Protein AF-A0A4S4N2R3-F1 (afdb_monomer)

Nearest PDB structures (foldseek):
  5cwd-assembly1_A  TM=2.965E-01  e=1.501E+00  synthetic construct
  8fvj-assembly1_7  TM=2.207E-01  e=9.410E+00  Homo sapiens

InterPro domains:
  IPR019312 CCR4-NOT transcription complex subunit 11, C-terminal domain [PF10155] (189-344)

Mean predicted aligned error: 17.88 Å

Structure (mmCIF, N/CA/C/O backbone):
data_AF-A0A4S4N2R3-F1
#
_entry.id   AF-A0A4S4N2R3-F1
#
loop_
_atom_site.group_PDB
_atom_site.id
_atom_site.type_symbol
_atom_site.label_atom_id
_atom_site.label_alt_id
_atom_site.label_comp_id
_atom_site.label_asym_id
_atom_site.label_entity_id
_atom_site.label_seq_id
_atom_site.pdbx_PDB_ins_code
_atom_site.Cartn_x
_atom_site.Cartn_y
_atom_site.Cartn_z
_atom_site.occupancy
_atom_site.B_iso_or_equiv
_atom_site.auth_seq_id
_atom_site.auth_comp_id
_atom_site.auth_asym_id
_atom_site.auth_atom_id
_atom_site.pdbx_PDB_model_num
ATOM 1 N N . MET A 1 1 ? 7.615 -8.647 -34.516 1.00 44.62 1 MET A N 1
ATOM 2 C CA . MET A 1 1 ? 7.657 -7.486 -35.437 1.00 44.62 1 MET A CA 1
ATOM 3 C C . MET A 1 1 ? 6.305 -6.798 -35.623 1.00 44.62 1 MET A C 1
ATOM 5 O O . MET A 1 1 ? 6.266 -5.584 -35.508 1.00 44.62 1 MET A O 1
ATOM 9 N N . LEU A 1 2 ? 5.196 -7.511 -35.866 1.00 41.06 2 LEU A N 1
ATOM 10 C CA . LEU A 1 2 ? 3.873 -6.860 -35.957 1.00 41.06 2 LEU A CA 1
ATOM 11 C C . LEU A 1 2 ? 3.424 -6.223 -34.633 1.00 41.06 2 LEU A C 1
ATOM 13 O O . LEU A 1 2 ? 2.951 -5.100 -34.633 1.00 41.06 2 LEU A O 1
ATOM 17 N N . TYR A 1 3 ? 3.682 -6.865 -33.493 1.00 41.25 3 TYR A N 1
ATOM 18 C CA . TYR A 1 3 ? 3.356 -6.294 -32.178 1.00 41.25 3 TYR A CA 1
ATOM 19 C C . TYR A 1 3 ? 4.147 -5.007 -31.856 1.00 41.25 3 TYR A C 1
ATOM 21 O O . TYR A 1 3 ? 3.626 -4.083 -31.246 1.00 41.25 3 TYR A O 1
ATOM 29 N N . SER A 1 4 ? 5.390 -4.899 -32.341 1.00 46.38 4 SER A N 1
ATOM 30 C CA . SER A 1 4 ? 6.243 -3.711 -32.174 1.00 46.38 4 SER A CA 1
ATOM 31 C C . SER A 1 4 ? 5.852 -2.522 -33.063 1.00 46.38 4 SER A C 1
ATOM 33 O O . SER A 1 4 ? 6.364 -1.433 -32.844 1.00 46.38 4 SER A O 1
ATOM 35 N N . LEU A 1 5 ? 4.975 -2.724 -34.055 1.00 50.03 5 LEU A N 1
ATOM 36 C CA . LEU A 1 5 ? 4.449 -1.668 -34.934 1.00 50.03 5 LEU A CA 1
ATOM 37 C C . LEU A 1 5 ? 3.267 -0.907 -34.314 1.00 50.03 5 LEU A C 1
ATOM 39 O O . LEU A 1 5 ? 2.991 0.212 -34.728 1.00 50.03 5 LEU A O 1
ATOM 43 N N . TYR A 1 6 ? 2.584 -1.508 -33.335 1.00 46.81 6 TYR A N 1
ATOM 44 C CA . TYR A 1 6 ? 1.352 -0.977 -32.738 1.00 46.81 6 TYR A CA 1
ATOM 45 C C . TYR A 1 6 ? 1.494 -0.625 -31.250 1.00 46.81 6 TYR A C 1
ATOM 47 O O . TYR A 1 6 ? 0.507 -0.276 -30.607 1.00 46.81 6 TYR A O 1
ATOM 55 N N . ALA A 1 7 ? 2.698 -0.729 -30.680 1.00 47.41 7 ALA A N 1
ATOM 56 C CA . ALA A 1 7 ? 2.919 -0.407 -29.277 1.00 47.41 7 ALA A CA 1
ATOM 57 C C . ALA A 1 7 ? 2.911 1.125 -29.073 1.00 47.41 7 ALA A C 1
ATOM 59 O O . ALA A 1 7 ? 3.691 1.815 -29.729 1.00 47.41 7 ALA A O 1
ATOM 60 N N . PRO A 1 8 ? 2.097 1.672 -28.151 1.00 46.34 8 PRO A N 1
ATOM 61 C CA . PRO A 1 8 ? 1.978 3.114 -27.901 1.00 46.34 8 PRO A CA 1
ATOM 62 C C . PRO A 1 8 ? 3.155 3.698 -27.091 1.00 46.34 8 PRO A C 1
ATOM 64 O O . PRO A 1 8 ? 3.024 4.748 -26.468 1.00 46.34 8 PRO A O 1
ATOM 67 N N . HIS A 1 9 ? 4.302 3.015 -27.056 1.00 52.44 9 HIS A N 1
ATOM 68 C CA . HIS A 1 9 ? 5.443 3.372 -26.212 1.00 52.44 9 HIS A CA 1
ATOM 69 C C . HIS A 1 9 ? 6.619 3.911 -27.045 1.00 52.44 9 HIS A C 1
ATOM 71 O O . HIS A 1 9 ? 6.806 3.476 -28.185 1.00 52.44 9 HIS A O 1
ATOM 77 N N . PRO A 1 10 ? 7.451 4.820 -26.492 1.00 54.44 10 PRO A N 1
ATOM 78 C CA . PRO A 1 10 ? 8.610 5.365 -27.193 1.00 54.44 10 PRO A CA 1
ATOM 79 C C . PRO A 1 10 ? 9.552 4.251 -27.653 1.00 54.44 10 PRO A C 1
ATOM 81 O O . PRO A 1 10 ? 9.923 3.374 -26.871 1.00 54.44 10 PRO A O 1
ATOM 84 N N . ILE A 1 11 ? 10.006 4.298 -28.909 1.00 54.00 11 ILE A N 1
ATOM 85 C CA . ILE A 1 11 ? 10.800 3.201 -29.481 1.00 54.00 11 ILE A CA 1
ATOM 86 C C . ILE A 1 11 ? 12.188 3.023 -28.849 1.00 54.00 11 ILE A C 1
ATOM 88 O O . ILE A 1 11 ? 12.857 2.014 -29.078 1.00 54.00 11 ILE A O 1
ATOM 92 N N . ALA A 1 12 ? 12.597 3.971 -28.002 1.00 52.34 12 ALA A N 1
ATOM 93 C CA . ALA A 1 12 ? 13.744 3.841 -27.115 1.00 52.34 12 ALA A CA 1
ATOM 94 C C . ALA A 1 12 ? 13.659 2.607 -26.194 1.00 52.34 12 ALA A C 1
ATOM 96 O O . ALA A 1 12 ? 14.701 2.087 -25.814 1.00 52.34 12 ALA A O 1
ATOM 97 N N . ILE A 1 13 ? 12.448 2.114 -25.899 1.00 54.84 13 ILE A N 1
ATOM 98 C CA . ILE A 1 13 ? 12.170 1.013 -24.955 1.00 54.84 13 ILE A CA 1
ATOM 99 C C . ILE A 1 13 ? 11.825 -0.297 -25.706 1.00 54.84 13 ILE A C 1
ATOM 101 O O . ILE A 1 13 ? 11.452 -1.305 -25.115 1.00 54.84 13 ILE A O 1
ATOM 105 N N . ASN A 1 14 ? 11.932 -0.324 -27.040 1.00 56.78 14 ASN A N 1
ATOM 106 C CA . ASN A 1 14 ? 11.559 -1.501 -27.824 1.00 56.78 14 ASN A CA 1
ATOM 107 C C . ASN A 1 14 ? 12.648 -2.597 -27.738 1.00 56.78 14 ASN A C 1
ATOM 109 O O . ASN A 1 14 ? 13.763 -2.364 -28.216 1.00 56.78 14 ASN A O 1
ATOM 113 N N . PRO A 1 15 ? 12.339 -3.816 -27.241 1.00 57.88 15 PRO A N 1
ATOM 114 C CA . PRO A 1 15 ? 13.314 -4.907 -27.122 1.00 57.88 15 PRO A CA 1
ATOM 115 C C . PRO A 1 15 ? 13.835 -5.405 -28.481 1.00 57.88 15 PRO A C 1
ATOM 117 O O . PRO A 1 15 ? 14.843 -6.099 -28.548 1.00 57.88 15 PRO A O 1
ATOM 120 N N . PHE A 1 16 ? 13.177 -5.032 -29.585 1.00 61.03 16 PHE A N 1
ATOM 121 C CA . PHE A 1 16 ? 13.599 -5.351 -30.949 1.00 61.03 16 PHE A CA 1
ATOM 122 C C . PHE A 1 16 ? 14.318 -4.193 -31.653 1.00 61.03 16 PHE A C 1
ATOM 124 O O . PHE A 1 16 ? 14.571 -4.295 -32.853 1.00 61.03 16 PHE A O 1
ATOM 131 N N . LYS A 1 17 ? 14.650 -3.094 -30.958 1.00 65.88 17 LYS A N 1
ATOM 132 C CA . LYS A 1 17 ? 15.317 -1.927 -31.563 1.00 65.88 17 LYS A CA 1
ATOM 133 C C . LYS A 1 17 ? 16.610 -2.320 -32.283 1.00 65.88 17 LYS A C 1
ATOM 135 O O . LYS A 1 17 ? 16.793 -1.911 -33.424 1.00 65.88 17 LYS A O 1
ATOM 140 N N . SER A 1 18 ? 17.463 -3.152 -31.682 1.00 64.88 18 SER A N 1
ATOM 141 C CA . SER A 1 18 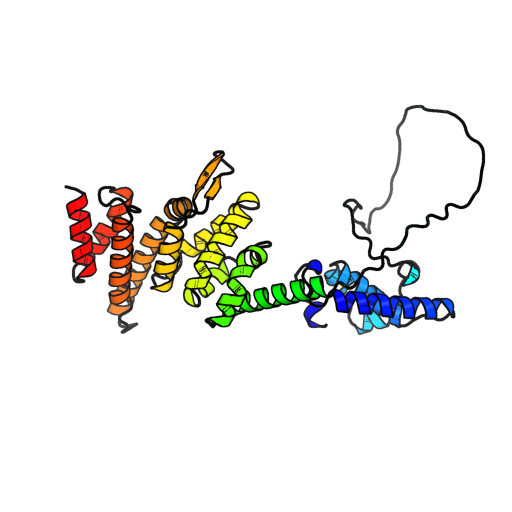? 18.723 -3.594 -32.304 1.00 64.88 18 SER A CA 1
ATOM 142 C C . SER A 1 18 ? 18.489 -4.422 -33.573 1.00 64.88 18 SER A C 1
ATOM 144 O O . SER A 1 18 ? 19.120 -4.171 -34.598 1.00 64.88 18 SER A O 1
ATOM 146 N N . VAL A 1 19 ? 17.506 -5.328 -33.561 1.00 71.44 19 VAL A N 1
ATOM 147 C CA . VAL A 1 19 ? 17.095 -6.107 -34.743 1.00 71.44 19 VAL A CA 1
ATOM 148 C C . VAL A 1 19 ? 16.510 -5.203 -35.831 1.00 71.44 19 VAL A C 1
ATOM 150 O O . VAL A 1 19 ? 16.812 -5.387 -37.008 1.00 71.44 19 VAL A O 1
ATOM 153 N N . LEU A 1 20 ? 15.700 -4.207 -35.462 1.00 69.19 20 LEU A N 1
ATOM 154 C CA . LEU A 1 20 ? 15.115 -3.243 -36.398 1.00 69.19 20 LEU A CA 1
ATOM 155 C C . LEU A 1 20 ? 16.179 -2.325 -37.014 1.00 69.19 20 LEU A C 1
ATOM 157 O O . LEU A 1 20 ? 16.119 -2.067 -38.212 1.00 69.19 20 LEU A O 1
ATOM 161 N N . VAL A 1 21 ? 17.174 -1.890 -36.236 1.00 70.44 21 VAL A N 1
ATOM 162 C CA . VAL A 1 21 ? 18.326 -1.118 -36.730 1.00 70.44 21 VAL A CA 1
ATOM 163 C C . VAL A 1 21 ? 19.204 -1.978 -37.640 1.00 70.44 21 VAL A C 1
ATOM 165 O O . VAL A 1 21 ? 19.559 -1.536 -38.728 1.00 70.44 21 VAL A O 1
ATOM 168 N N . ALA A 1 22 ? 19.506 -3.222 -37.260 1.00 72.69 22 ALA A N 1
ATOM 169 C CA . ALA A 1 22 ? 20.283 -4.141 -38.093 1.00 72.69 22 ALA A CA 1
ATOM 170 C C . ALA A 1 22 ? 19.579 -4.437 -39.428 1.00 72.69 22 ALA A C 1
ATOM 172 O O . ALA A 1 22 ? 20.209 -4.416 -40.487 1.00 72.69 22 ALA A O 1
ATOM 173 N N . MET A 1 23 ? 18.260 -4.652 -39.390 1.00 72.94 23 MET A N 1
ATOM 174 C CA . MET A 1 23 ? 17.429 -4.813 -40.585 1.00 72.94 23 MET A CA 1
ATOM 175 C C . MET A 1 23 ? 17.395 -3.531 -41.421 1.00 72.94 23 MET A C 1
ATOM 177 O O . MET A 1 23 ? 17.587 -3.608 -42.630 1.00 72.94 23 MET A O 1
ATOM 181 N N . PHE A 1 24 ? 17.228 -2.357 -40.805 1.00 74.88 24 PHE A N 1
ATOM 182 C CA . PHE A 1 24 ? 17.271 -1.071 -41.505 1.00 74.88 24 PHE A CA 1
ATOM 183 C C . PHE A 1 24 ? 18.603 -0.870 -42.234 1.00 74.88 24 PHE A C 1
ATOM 185 O O . PHE A 1 24 ? 18.601 -0.568 -43.423 1.00 74.88 24 PHE A O 1
ATOM 192 N N . THR A 1 25 ? 19.734 -1.096 -41.564 1.00 74.06 25 THR A N 1
ATOM 193 C CA . THR A 1 25 ? 21.068 -0.941 -42.159 1.00 74.06 25 THR A CA 1
ATOM 194 C C . THR A 1 25 ? 21.291 -1.929 -43.303 1.00 74.06 25 THR A C 1
ATOM 196 O O . THR A 1 25 ? 21.789 -1.544 -44.361 1.00 74.06 25 THR A O 1
ATOM 199 N N . ARG A 1 26 ? 20.873 -3.191 -43.138 1.00 77.69 26 ARG A N 1
ATOM 200 C CA . ARG A 1 26 ? 20.985 -4.214 -44.187 1.00 77.69 26 ARG A CA 1
ATOM 201 C C . ARG A 1 26 ? 20.142 -3.866 -45.414 1.00 77.69 26 ARG A C 1
ATOM 203 O O . ARG A 1 26 ? 20.656 -3.880 -46.529 1.00 77.69 26 ARG A O 1
ATOM 210 N N . GLU A 1 27 ? 18.871 -3.530 -45.212 1.00 73.12 27 GLU A N 1
ATOM 211 C CA . GLU A 1 27 ? 17.959 -3.202 -46.312 1.00 73.12 27 GLU A CA 1
ATOM 212 C C . GLU A 1 27 ? 18.318 -1.864 -46.974 1.00 73.12 27 GLU A C 1
ATOM 214 O O . GLU A 1 27 ? 18.217 -1.743 -48.194 1.00 73.12 27 GLU A O 1
ATOM 219 N N . LYS A 1 28 ? 18.832 -0.888 -46.213 1.00 71.19 28 LYS A N 1
ATOM 220 C CA . LYS A 1 28 ? 19.381 0.364 -46.751 1.00 71.19 28 LYS A CA 1
ATOM 221 C C . LYS A 1 28 ? 20.578 0.098 -47.662 1.00 71.19 28 LYS A C 1
ATOM 223 O O . LYS A 1 28 ? 20.629 0.649 -48.760 1.00 71.19 28 LYS A O 1
ATOM 228 N N . ASN A 1 29 ? 21.519 -0.749 -47.246 1.00 71.06 29 ASN A N 1
ATOM 229 C CA . ASN A 1 29 ? 22.686 -1.091 -48.062 1.00 71.06 29 ASN A CA 1
ATOM 230 C C . ASN A 1 29 ? 22.276 -1.829 -49.347 1.00 71.06 29 ASN A C 1
ATOM 232 O O . ASN A 1 29 ? 22.752 -1.480 -50.426 1.00 71.06 29 ASN A O 1
ATOM 236 N N . ASN A 1 30 ? 21.324 -2.764 -49.254 1.00 72.69 30 ASN A N 1
ATOM 237 C CA . ASN A 1 30 ? 20.765 -3.463 -50.417 1.00 72.69 30 ASN A CA 1
ATOM 238 C C . ASN A 1 30 ? 20.044 -2.507 -51.385 1.00 72.69 30 ASN A C 1
ATOM 240 O O . ASN A 1 30 ? 20.232 -2.587 -52.601 1.00 72.69 30 ASN A O 1
ATOM 244 N N . ALA A 1 31 ? 19.242 -1.575 -50.858 1.00 67.19 31 ALA A N 1
ATOM 245 C CA . ALA A 1 31 ? 18.553 -0.568 -51.662 1.00 67.19 31 ALA A CA 1
ATOM 246 C C . ALA A 1 31 ? 19.542 0.395 -52.342 1.00 67.19 31 ALA A C 1
ATOM 248 O O . ALA A 1 31 ? 19.364 0.735 -53.508 1.00 67.19 31 ALA A O 1
ATOM 249 N N . THR A 1 32 ? 20.614 0.781 -51.642 1.00 67.62 32 THR A N 1
ATOM 250 C CA . THR A 1 32 ? 21.652 1.686 -52.164 1.00 67.62 32 THR A CA 1
ATOM 251 C C . THR A 1 32 ? 22.443 1.029 -53.301 1.00 67.62 32 THR A C 1
ATOM 253 O O . THR A 1 32 ? 22.596 1.640 -54.354 1.00 67.62 32 THR A O 1
ATOM 256 N N . GLN A 1 33 ? 22.835 -0.245 -53.163 1.00 67.19 33 GLN A N 1
ATOM 257 C CA . GLN A 1 33 ? 23.503 -0.997 -54.240 1.00 67.19 33 GLN A CA 1
ATOM 258 C C . GLN A 1 33 ? 22.607 -1.188 -55.475 1.00 67.19 33 GLN A C 1
ATOM 260 O O . GLN A 1 33 ? 23.069 -1.107 -56.612 1.00 67.19 33 GLN A O 1
ATOM 265 N N . THR A 1 34 ? 21.307 -1.413 -55.269 1.00 65.94 34 THR A N 1
ATOM 266 C CA . THR A 1 34 ? 20.342 -1.586 -56.369 1.00 65.94 34 THR A CA 1
ATOM 267 C C . THR A 1 34 ? 20.084 -0.268 -57.112 1.00 65.94 34 THR A C 1
ATOM 269 O O . THR A 1 34 ? 19.938 -0.264 -58.336 1.00 65.94 34 THR A O 1
ATOM 272 N N . ALA A 1 35 ? 20.091 0.858 -56.390 1.00 63.38 35 ALA A N 1
ATOM 273 C CA . ALA A 1 35 ? 19.983 2.195 -56.968 1.00 63.38 35 ALA A CA 1
ATOM 274 C C . ALA A 1 35 ? 21.234 2.588 -57.778 1.00 63.38 35 ALA A C 1
ATOM 276 O O . ALA A 1 35 ? 21.107 3.199 -58.840 1.00 63.38 35 ALA A O 1
ATOM 277 N N . GLU A 1 36 ? 22.432 2.199 -57.327 1.00 63.47 36 GLU A N 1
ATOM 278 C CA . GLU A 1 36 ? 23.693 2.386 -58.067 1.00 63.47 36 GLU A CA 1
ATOM 279 C C . GLU A 1 36 ? 23.738 1.569 -59.369 1.00 63.47 36 GLU A C 1
ATOM 281 O O . GLU A 1 36 ? 24.305 2.017 -60.364 1.00 63.47 36 GLU A O 1
ATOM 286 N N . ALA A 1 37 ? 23.064 0.415 -59.404 1.00 64.38 37 ALA A N 1
ATOM 287 C CA . ALA A 1 37 ? 22.882 -0.400 -60.606 1.00 64.38 37 ALA A CA 1
ATOM 288 C C . ALA A 1 37 ? 21.805 0.142 -61.579 1.00 64.38 37 ALA A C 1
ATOM 290 O O . ALA A 1 37 ? 21.510 -0.497 -62.590 1.00 64.38 37 ALA A O 1
ATOM 291 N N . GLY A 1 38 ? 21.209 1.309 -61.295 1.00 55.06 38 GLY A N 1
ATOM 292 C CA . GLY A 1 38 ? 20.198 1.953 -62.142 1.00 55.06 38 GLY A CA 1
ATOM 293 C C . GLY A 1 38 ? 18.783 1.373 -62.016 1.00 55.06 38 GLY A C 1
ATOM 294 O O . GLY A 1 38 ? 17.915 1.717 -62.820 1.00 55.06 38 GLY A O 1
ATOM 295 N N . GLY A 1 39 ? 18.535 0.507 -61.026 1.00 58.44 39 GLY A N 1
ATOM 296 C CA . GLY A 1 39 ? 17.219 -0.060 -60.729 1.00 58.44 39 GLY A CA 1
ATOM 297 C C . GLY A 1 39 ? 16.435 0.750 -59.690 1.00 58.44 39 GLY A C 1
ATOM 298 O O . GLY A 1 39 ? 17.009 1.465 -58.871 1.00 58.44 39 GLY A O 1
ATOM 299 N N . VAL A 1 40 ? 15.105 0.624 -59.696 1.00 57.56 40 VAL A N 1
ATOM 300 C CA . VAL A 1 40 ? 14.243 1.092 -58.595 1.00 57.56 40 VAL A CA 1
ATOM 301 C C . VAL A 1 40 ? 14.069 -0.074 -57.630 1.00 57.56 40 VAL A C 1
ATOM 303 O O . VAL A 1 40 ? 13.525 -1.106 -58.019 1.00 57.56 40 VAL A O 1
ATOM 306 N N . SER A 1 41 ? 14.557 0.058 -56.395 1.00 59.06 41 SER A N 1
ATOM 307 C CA . SER A 1 41 ? 14.462 -1.029 -55.419 1.00 59.06 41 SER A CA 1
ATOM 308 C C . SER A 1 41 ? 13.092 -1.044 -54.741 1.00 59.06 41 SER A C 1
ATOM 310 O O . SER A 1 41 ? 12.711 -0.080 -54.078 1.00 59.06 41 SER A O 1
ATOM 312 N N . GLU A 1 42 ? 12.371 -2.165 -54.834 1.00 61.75 42 GLU A N 1
ATOM 313 C CA . GLU A 1 42 ? 11.118 -2.400 -54.093 1.00 61.75 42 GLU A CA 1
ATOM 314 C C . GLU A 1 42 ? 11.328 -2.340 -52.563 1.00 61.75 42 GLU A C 1
ATOM 316 O O . GLU A 1 42 ? 10.391 -2.101 -51.803 1.00 61.75 42 GLU A O 1
ATOM 321 N N . SER A 1 43 ? 12.577 -2.481 -52.095 1.00 62.12 43 SER A N 1
ATOM 322 C CA . SER A 1 43 ? 12.942 -2.392 -50.676 1.00 62.12 43 SER A CA 1
ATOM 323 C C . SER A 1 43 ? 13.017 -0.963 -50.119 1.00 62.12 43 SER A C 1
ATOM 325 O O . SER A 1 43 ? 13.094 -0.802 -48.901 1.00 62.12 43 SER A O 1
ATOM 327 N N . GLU A 1 44 ? 12.939 0.089 -50.947 1.00 64.62 44 GLU A N 1
ATOM 328 C CA . GLU A 1 44 ? 12.983 1.484 -50.467 1.00 64.62 44 GLU A CA 1
ATOM 329 C C . GLU A 1 44 ? 11.811 1.823 -49.534 1.00 64.62 44 GLU A C 1
ATOM 331 O O . GLU A 1 44 ? 11.975 2.544 -48.548 1.00 64.62 44 GLU A O 1
ATOM 336 N N . GLN A 1 45 ? 10.634 1.254 -49.802 1.00 65.62 45 GLN A N 1
ATOM 337 C CA . GLN A 1 45 ? 9.438 1.444 -48.978 1.00 65.62 45 GLN A CA 1
ATOM 338 C C . GLN A 1 45 ? 9.603 0.797 -47.597 1.00 65.62 45 GLN A C 1
ATOM 340 O O . GLN A 1 45 ? 9.230 1.388 -46.585 1.00 65.62 45 GLN A O 1
ATOM 345 N N . LEU A 1 46 ? 10.224 -0.388 -47.538 1.00 67.94 46 LEU A N 1
ATOM 346 C CA . LEU A 1 46 ? 10.533 -1.073 -46.282 1.00 67.94 46 LEU A CA 1
ATOM 347 C C . LEU A 1 46 ? 11.557 -0.283 -45.456 1.00 67.94 46 LEU A C 1
ATOM 349 O O . LEU A 1 46 ? 11.390 -0.139 -44.246 1.00 67.94 46 LEU A O 1
ATOM 353 N N . VAL A 1 47 ? 12.581 0.276 -46.106 1.00 68.75 47 VAL A N 1
ATOM 354 C CA . VAL A 1 47 ? 13.592 1.131 -45.461 1.00 68.75 47 VAL A CA 1
ATOM 355 C C . VAL A 1 47 ? 12.952 2.397 -44.881 1.00 68.75 47 VAL A C 1
ATOM 357 O O . VAL A 1 47 ? 13.270 2.778 -43.754 1.00 68.75 47 VAL A O 1
ATOM 360 N N . TRP A 1 48 ? 12.008 3.017 -45.596 1.00 68.94 48 TRP A N 1
ATOM 361 C CA . TRP A 1 48 ? 11.272 4.191 -45.114 1.00 68.94 48 TRP A CA 1
ATOM 362 C C . TRP A 1 48 ? 10.379 3.878 -43.906 1.00 68.94 48 TRP A C 1
ATOM 364 O O . TRP A 1 48 ? 10.404 4.608 -42.914 1.00 68.94 48 TRP A O 1
ATOM 374 N N . VAL A 1 49 ? 9.642 2.764 -43.955 1.00 68.75 49 VAL A N 1
ATOM 375 C CA . VAL A 1 49 ? 8.813 2.289 -42.837 1.00 68.75 49 VAL A CA 1
ATOM 376 C C . VAL A 1 49 ? 9.682 2.017 -41.606 1.00 68.75 49 VAL A C 1
ATOM 378 O O . VAL A 1 49 ? 9.378 2.512 -40.523 1.00 68.75 49 VAL A O 1
ATOM 381 N N . LEU A 1 50 ? 10.805 1.307 -41.766 1.00 68.88 50 LEU A N 1
ATOM 382 C CA . LEU A 1 50 ? 11.754 1.041 -40.679 1.00 68.88 50 LEU A CA 1
ATOM 383 C C . LEU A 1 50 ? 12.357 2.330 -40.104 1.00 68.88 50 LEU A C 1
ATOM 385 O O . LEU A 1 50 ? 12.468 2.450 -38.887 1.00 68.88 50 LEU A O 1
ATOM 389 N N . TRP A 1 51 ? 12.685 3.314 -40.944 1.00 69.56 51 TRP A N 1
ATOM 390 C CA . TRP A 1 51 ? 13.172 4.623 -40.498 1.00 69.56 51 TRP A CA 1
ATOM 391 C C . TRP A 1 51 ? 12.125 5.394 -39.682 1.00 69.56 51 TRP A C 1
ATOM 393 O O . TRP A 1 51 ? 12.448 5.926 -38.619 1.00 69.56 51 TRP A O 1
ATOM 403 N N . LYS A 1 52 ? 10.864 5.413 -40.136 1.00 68.38 52 LYS A N 1
ATOM 404 C CA . LYS A 1 52 ? 9.754 6.070 -39.427 1.00 68.38 52 LYS A CA 1
ATOM 405 C C . LYS A 1 52 ? 9.469 5.424 -38.074 1.00 68.38 52 LYS A C 1
ATOM 407 O O . LYS A 1 52 ? 9.325 6.126 -37.076 1.00 68.38 52 LYS A O 1
ATOM 412 N N . ILE A 1 53 ? 9.478 4.093 -38.030 1.00 68.81 53 ILE A N 1
ATOM 413 C CA . ILE A 1 53 ? 9.356 3.316 -36.793 1.00 68.81 53 ILE A CA 1
ATOM 414 C C . ILE A 1 53 ? 10.495 3.682 -35.843 1.00 68.81 53 ILE A C 1
ATOM 416 O O . ILE A 1 53 ? 10.233 4.126 -34.732 1.00 68.81 53 ILE A O 1
ATOM 420 N N . LEU A 1 54 ? 11.752 3.595 -36.289 1.00 66.69 54 LEU A N 1
ATOM 421 C CA . LEU A 1 54 ? 12.936 3.886 -35.469 1.00 66.69 54 LEU A CA 1
ATOM 422 C C . LEU A 1 54 ? 13.002 5.329 -34.939 1.00 66.69 54 LEU A C 1
ATOM 424 O O . LEU A 1 54 ? 13.697 5.565 -33.952 1.00 66.69 54 LEU A O 1
ATOM 428 N N . ARG A 1 55 ? 12.263 6.273 -35.537 1.00 67.25 55 ARG A N 1
ATOM 429 C CA . ARG A 1 55 ? 12.105 7.649 -35.039 1.00 67.25 55 ARG A CA 1
ATOM 430 C C . ARG A 1 55 ? 10.940 7.861 -34.070 1.00 67.25 55 ARG A C 1
ATOM 432 O O . ARG A 1 55 ? 10.850 8.931 -33.485 1.00 67.25 55 ARG A O 1
ATOM 439 N N . GLY A 1 56 ? 10.081 6.864 -33.864 1.00 59.94 56 GLY A N 1
ATOM 440 C CA . GLY A 1 56 ? 8.891 6.989 -33.016 1.00 59.94 56 GLY A CA 1
ATOM 441 C C . GLY A 1 56 ? 7.665 7.583 -33.723 1.00 59.94 56 GLY A C 1
ATOM 442 O O . GLY A 1 56 ? 6.607 7.663 -33.109 1.00 59.94 56 GLY A O 1
ATOM 443 N N . ASP A 1 57 ? 7.759 7.895 -35.019 1.00 60.94 57 ASP A N 1
ATOM 444 C CA . ASP A 1 57 ? 6.667 8.430 -35.854 1.00 60.94 57 ASP A CA 1
ATOM 445 C C . ASP A 1 57 ? 5.802 7.303 -36.464 1.00 60.94 57 ASP A C 1
ATOM 447 O O . ASP A 1 57 ? 5.355 7.372 -37.611 1.00 60.94 57 ASP A O 1
ATOM 451 N N . GLY A 1 58 ? 5.588 6.206 -35.731 1.00 58.28 58 GLY A N 1
ATOM 452 C CA . GLY A 1 58 ? 4.821 5.052 -36.226 1.00 58.28 58 GLY A CA 1
ATOM 453 C C . GLY A 1 58 ? 3.341 5.366 -36.490 1.00 58.28 58 GLY A C 1
ATOM 454 O O . GLY A 1 58 ? 2.706 4.711 -37.317 1.00 58.28 58 GLY A O 1
ATOM 455 N N . SER A 1 59 ? 2.801 6.401 -35.841 1.00 56.22 59 SER A N 1
ATOM 456 C CA . SER A 1 59 ? 1.425 6.883 -36.016 1.00 56.22 59 SER A CA 1
ATOM 457 C C . SER A 1 59 ? 1.145 7.428 -37.421 1.00 56.22 59 SER A C 1
ATOM 459 O O . SER A 1 59 ? 0.022 7.285 -37.905 1.00 56.22 59 SER A O 1
ATOM 461 N N . ASP A 1 60 ? 2.160 7.957 -38.114 1.00 54.69 60 ASP A N 1
ATOM 462 C CA . ASP A 1 60 ? 2.051 8.447 -39.499 1.00 54.69 60 ASP A CA 1
ATOM 463 C C . ASP A 1 60 ? 1.827 7.314 -40.518 1.00 54.69 60 ASP A C 1
ATOM 465 O O . ASP A 1 60 ? 1.473 7.564 -41.670 1.00 54.69 60 ASP A O 1
ATOM 469 N N . ILE A 1 61 ? 2.037 6.059 -40.108 1.00 59.28 61 ILE A N 1
ATOM 470 C CA . ILE A 1 61 ? 1.885 4.859 -40.944 1.00 59.28 61 ILE A CA 1
ATOM 471 C C . ILE A 1 61 ? 0.453 4.303 -40.846 1.00 59.28 61 ILE A C 1
ATOM 473 O O . ILE A 1 61 ? -0.020 3.642 -41.768 1.00 59.28 61 ILE A O 1
ATOM 477 N N . GLY A 1 62 ? -0.270 4.631 -39.767 1.00 51.91 62 GLY A N 1
ATOM 478 C CA . GLY A 1 62 ? -1.638 4.182 -39.490 1.00 51.91 62 GLY A CA 1
ATOM 479 C C . GLY A 1 62 ? -2.671 4.367 -40.618 1.00 51.91 62 GLY A C 1
ATOM 480 O O . GLY A 1 62 ? -3.481 3.459 -40.808 1.00 51.91 62 GLY A O 1
ATOM 481 N N . PRO A 1 63 ? -2.673 5.471 -41.399 1.00 57.41 63 PRO A N 1
ATOM 482 C CA . PRO A 1 63 ? -3.636 5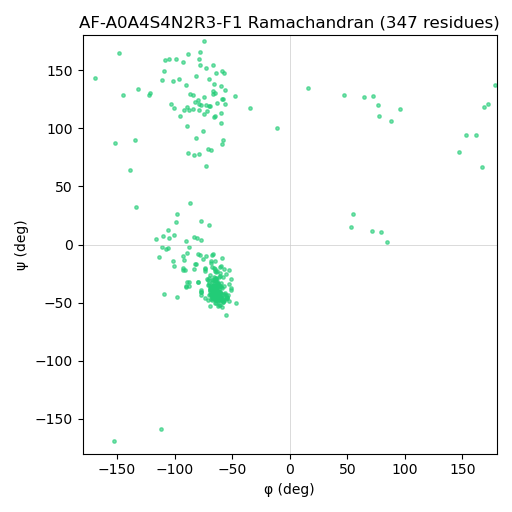.651 -42.489 1.00 57.41 63 PRO A CA 1
ATOM 483 C C . PRO A 1 63 ? -3.276 4.892 -43.780 1.00 57.41 63 PRO A C 1
ATOM 485 O O . PRO A 1 63 ? -4.094 4.841 -44.700 1.00 57.41 63 PRO A O 1
ATOM 488 N N . PHE A 1 64 ? -2.084 4.291 -43.879 1.00 54.16 64 PHE A N 1
ATOM 489 C CA . PHE A 1 64 ? -1.636 3.606 -45.090 1.00 54.16 64 PHE A CA 1
ATOM 490 C C . PHE A 1 64 ? -1.750 2.084 -44.949 1.00 54.16 64 PHE A C 1
ATOM 492 O O . PHE A 1 64 ? -1.122 1.460 -44.097 1.00 54.16 64 PHE A O 1
ATOM 499 N N . THR A 1 65 ? -2.531 1.450 -45.825 1.00 50.25 65 THR A N 1
ATOM 500 C CA . THR A 1 65 ? -2.611 -0.017 -45.872 1.00 50.25 65 THR A CA 1
ATOM 501 C C . THR A 1 65 ? -1.331 -0.617 -46.477 1.00 50.25 65 THR A C 1
ATOM 503 O O . THR A 1 65 ? -0.702 0.021 -47.328 1.00 50.25 65 THR A O 1
ATOM 506 N N . PRO A 1 66 ? -0.943 -1.859 -46.115 1.00 51.25 66 PRO A N 1
ATOM 507 C CA . PRO A 1 66 ? 0.256 -2.517 -46.656 1.00 51.25 66 PRO A CA 1
ATOM 508 C C . PRO A 1 66 ? 0.301 -2.540 -48.192 1.00 51.25 66 PRO A C 1
ATOM 510 O O . PRO A 1 66 ? 1.357 -2.395 -48.801 1.00 51.25 66 PRO A O 1
ATOM 513 N N . THR A 1 67 ? -0.867 -2.650 -48.827 1.00 48.84 67 THR A N 1
ATOM 514 C CA . THR A 1 67 ? -1.061 -2.615 -50.282 1.00 48.84 67 THR A CA 1
ATOM 515 C C . THR A 1 67 ? -0.869 -1.223 -50.894 1.00 48.84 67 THR A C 1
ATOM 517 O O . THR A 1 67 ? -0.464 -1.128 -52.052 1.00 48.84 67 THR A O 1
ATOM 520 N N . HIS A 1 68 ? -1.147 -0.152 -50.142 1.00 53.28 68 HIS A N 1
ATOM 521 C CA . HIS A 1 68 ? -0.891 1.230 -50.558 1.00 53.28 68 HIS A CA 1
ATOM 522 C C . HIS A 1 68 ? 0.591 1.595 -50.436 1.00 53.28 68 HIS A C 1
ATOM 524 O O . HIS A 1 68 ? 1.136 2.197 -51.360 1.00 53.28 68 HIS A O 1
ATOM 530 N N . LEU A 1 69 ? 1.247 1.161 -49.355 1.00 54.34 69 LEU A N 1
ATOM 531 C CA . LEU A 1 69 ? 2.687 1.338 -49.147 1.00 54.34 69 LEU A CA 1
ATOM 532 C C . LEU A 1 69 ? 3.508 0.607 -50.212 1.00 54.34 69 LEU A C 1
ATOM 534 O O . LEU A 1 69 ? 4.438 1.202 -50.736 1.00 54.34 69 LEU A O 1
ATOM 538 N N . ALA A 1 70 ? 3.103 -0.613 -50.593 1.00 52.31 70 ALA A N 1
ATOM 539 C CA . ALA A 1 70 ? 3.760 -1.425 -51.624 1.00 52.31 70 ALA A CA 1
ATOM 540 C C . ALA A 1 70 ? 3.739 -0.797 -53.037 1.00 52.31 70 ALA A C 1
ATOM 542 O O . ALA A 1 70 ? 4.542 -1.147 -53.899 1.00 52.31 70 ALA A O 1
ATOM 543 N N . ARG A 1 71 ? 2.791 0.112 -53.314 1.00 49.31 71 ARG A N 1
ATOM 544 C CA . ARG A 1 71 ? 2.529 0.642 -54.667 1.00 49.31 71 ARG A CA 1
ATOM 545 C C . ARG A 1 71 ? 2.857 2.123 -54.845 1.00 49.31 71 ARG A C 1
ATOM 547 O O . ARG A 1 71 ? 2.865 2.597 -55.979 1.00 49.31 71 ARG A O 1
ATOM 554 N N . SER A 1 72 ? 3.133 2.860 -53.771 1.00 50.00 72 SER A N 1
ATOM 555 C CA . SER A 1 72 ? 3.535 4.264 -53.864 1.00 50.00 72 SER A CA 1
ATOM 556 C C . SER A 1 72 ? 5.035 4.376 -54.135 1.00 50.00 72 SER A C 1
ATOM 558 O O . SER A 1 72 ? 5.851 3.977 -53.302 1.00 50.00 72 SER A O 1
ATOM 560 N N . SER A 1 73 ? 5.421 4.927 -55.286 1.00 48.72 73 SER A N 1
ATOM 561 C CA . SER A 1 73 ? 6.821 5.264 -55.559 1.00 48.72 73 SER A CA 1
ATOM 562 C C . SER A 1 73 ? 7.288 6.336 -54.574 1.00 48.72 73 SER A C 1
ATOM 564 O O . SER A 1 73 ? 6.695 7.417 -54.507 1.00 48.72 73 SER A O 1
ATOM 566 N N . VAL A 1 74 ? 8.337 6.039 -53.811 1.00 53.38 74 VAL A N 1
ATOM 567 C CA . VAL A 1 74 ? 8.875 6.947 -52.795 1.00 53.38 74 VAL A CA 1
ATOM 568 C C . VAL A 1 74 ? 9.481 8.187 -53.487 1.00 53.38 74 VAL A C 1
ATOM 570 O O . VAL A 1 74 ? 10.230 8.040 -54.457 1.00 53.38 74 VAL A O 1
ATOM 573 N N . PRO A 1 75 ? 9.170 9.423 -53.046 1.00 51.66 75 PRO A N 1
ATOM 574 C CA .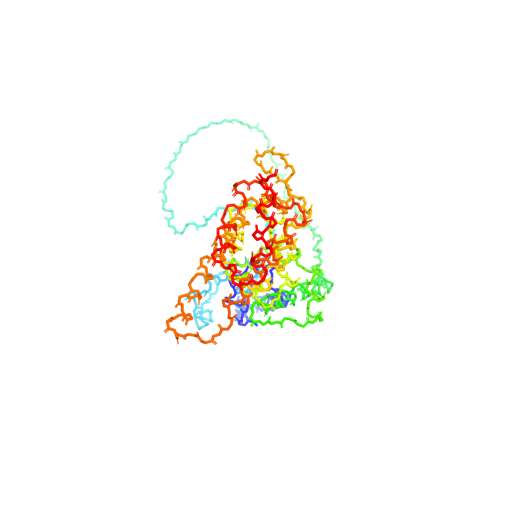 PRO A 1 75 ? 9.724 10.639 -53.639 1.00 51.66 75 PRO A CA 1
ATOM 575 C C . PRO A 1 75 ? 11.267 10.663 -53.611 1.00 51.66 75 PRO A C 1
ATOM 577 O O . PRO A 1 75 ? 11.857 10.213 -52.628 1.00 51.66 75 PRO A O 1
ATOM 580 N N . PRO A 1 76 ? 11.954 11.274 -54.602 1.00 49.62 76 PRO A N 1
ATOM 581 C CA . PRO A 1 76 ? 13.421 11.223 -54.748 1.00 49.62 76 PRO A CA 1
ATOM 582 C C . PRO A 1 76 ? 14.227 11.719 -53.536 1.00 49.62 76 PRO A C 1
ATOM 584 O O . PRO A 1 76 ? 15.399 11.384 -53.388 1.00 49.62 76 PRO A O 1
ATOM 587 N N . ARG A 1 77 ? 13.607 12.523 -52.662 1.00 46.19 77 ARG A N 1
ATOM 588 C CA . ARG A 1 77 ? 14.218 13.058 -51.436 1.00 46.19 77 ARG A CA 1
ATOM 589 C C . ARG A 1 77 ? 14.216 12.070 -50.259 1.00 46.19 77 ARG A C 1
ATOM 591 O O . ARG A 1 77 ? 14.991 12.272 -49.335 1.00 46.19 77 ARG A O 1
ATOM 598 N N . LEU A 1 78 ? 13.405 11.012 -50.319 1.00 51.09 78 LEU A N 1
ATOM 599 C CA . LEU A 1 78 ? 13.250 9.963 -49.298 1.00 51.09 78 LEU A CA 1
ATOM 600 C C . LEU A 1 78 ? 13.919 8.635 -49.702 1.00 51.09 78 LEU A C 1
ATOM 602 O O . LEU A 1 78 ? 13.683 7.607 -49.071 1.00 51.09 78 LEU A O 1
ATOM 606 N N . ARG A 1 79 ? 14.753 8.650 -50.752 1.00 54.50 79 ARG A N 1
ATOM 607 C CA . ARG A 1 79 ? 15.555 7.490 -51.155 1.00 54.50 79 ARG A CA 1
ATOM 608 C C . ARG A 1 79 ? 16.471 7.052 -50.018 1.00 54.50 79 ARG A C 1
ATOM 610 O O . ARG A 1 79 ? 16.956 7.882 -49.248 1.00 54.50 79 ARG A O 1
ATOM 617 N N . ALA A 1 80 ? 16.748 5.751 -49.962 1.00 49.03 80 ALA A N 1
ATOM 618 C CA . ALA A 1 80 ? 17.586 5.124 -48.939 1.00 49.03 80 ALA A CA 1
ATOM 619 C C . ALA A 1 80 ? 18.949 5.826 -48.753 1.00 49.03 80 ALA A C 1
ATOM 621 O O . ALA A 1 80 ? 19.460 5.888 -47.635 1.00 49.03 80 ALA A O 1
ATOM 622 N N . SER A 1 81 ? 19.483 6.437 -49.818 1.00 49.88 81 SER A N 1
ATOM 623 C CA . SER A 1 81 ? 20.715 7.236 -49.820 1.00 49.88 81 SER A CA 1
ATOM 624 C C . SER A 1 81 ? 20.680 8.466 -48.901 1.00 49.88 81 SER A C 1
ATOM 626 O O . SER A 1 81 ? 21.723 8.882 -48.410 1.00 49.88 81 SER A O 1
ATOM 628 N N . ASN A 1 82 ? 19.499 9.036 -48.637 1.00 52.16 82 ASN A N 1
ATOM 629 C CA . ASN A 1 82 ? 19.341 10.305 -47.916 1.00 52.16 82 ASN A CA 1
ATOM 630 C C . ASN A 1 82 ? 18.821 10.129 -46.479 1.00 52.16 82 ASN A C 1
ATOM 632 O O . ASN A 1 82 ? 18.673 11.108 -45.749 1.00 52.16 82 ASN A O 1
ATOM 636 N N . LEU A 1 83 ? 18.511 8.897 -46.062 1.00 54.94 83 LEU A N 1
ATOM 637 C CA . LEU A 1 83 ? 17.966 8.612 -44.735 1.00 54.94 83 LEU A CA 1
ATOM 638 C C . LEU A 1 83 ? 19.106 8.374 -43.739 1.00 54.94 83 LEU A C 1
ATOM 640 O O . LEU A 1 83 ? 19.710 7.298 -43.712 1.00 54.94 83 LEU A O 1
ATOM 644 N N . ALA A 1 84 ? 19.403 9.377 -42.914 1.00 52.44 84 ALA A N 1
ATOM 645 C CA . ALA A 1 84 ? 20.291 9.258 -41.761 1.00 52.44 84 ALA A CA 1
ATOM 646 C C . ALA A 1 84 ? 19.473 9.152 -40.462 1.00 52.44 84 ALA A C 1
ATOM 648 O O . ALA A 1 84 ? 18.440 9.808 -40.298 1.00 52.44 84 ALA A O 1
ATOM 649 N N . LEU A 1 85 ? 19.929 8.307 -39.537 1.00 50.69 85 LEU A N 1
ATOM 650 C CA . LEU A 1 85 ? 19.474 8.300 -38.147 1.00 50.69 85 LEU A CA 1
ATOM 651 C C . LEU A 1 85 ? 20.279 9.382 -37.411 1.00 50.69 85 LEU A C 1
ATOM 653 O O . LEU A 1 85 ? 21.266 9.075 -36.757 1.00 50.69 85 LEU A O 1
ATOM 657 N N . GLU A 1 86 ? 19.927 10.656 -37.602 1.00 47.88 86 GLU A N 1
ATOM 658 C CA . GLU A 1 86 ? 20.472 11.733 -36.762 1.00 47.88 86 GLU A CA 1
ATOM 659 C C . GLU A 1 86 ? 19.884 11.605 -35.352 1.00 47.88 86 GLU A C 1
ATOM 661 O O . GLU A 1 86 ? 18.662 11.680 -35.181 1.00 47.88 86 GLU A O 1
ATOM 666 N N . GLU A 1 87 ? 20.766 11.403 -34.373 1.00 40.72 87 GLU A N 1
ATOM 667 C CA . GLU A 1 87 ? 20.525 11.653 -32.954 1.00 40.72 87 GLU A CA 1
ATOM 668 C C . GLU A 1 87 ? 20.426 13.182 -32.779 1.00 40.72 87 GLU A C 1
ATOM 670 O O . GLU A 1 87 ? 21.312 13.928 -33.197 1.00 40.72 87 GLU A O 1
ATOM 675 N N . GLU A 1 88 ? 19.278 13.662 -32.303 1.00 36.28 88 GLU A N 1
ATOM 676 C CA . GLU A 1 88 ? 18.903 15.082 -32.305 1.00 36.28 88 GLU A CA 1
ATOM 677 C C . GLU A 1 88 ? 19.795 15.932 -31.376 1.00 36.28 88 GLU A C 1
ATOM 679 O O . GLU A 1 88 ? 20.242 15.458 -30.330 1.00 36.28 88 GLU A O 1
ATOM 684 N N . PRO A 1 89 ? 19.928 17.239 -31.657 1.00 33.84 89 PRO A N 1
ATOM 685 C CA . PRO A 1 89 ? 19.497 18.163 -30.613 1.00 33.84 89 PRO A CA 1
ATOM 686 C C . PRO A 1 89 ? 18.406 19.126 -31.098 1.00 33.84 89 PRO A C 1
ATOM 688 O O . PRO A 1 89 ? 18.533 19.802 -32.118 1.00 33.84 89 PRO A O 1
ATOM 691 N N . ALA A 1 90 ? 17.336 19.159 -30.302 1.00 42.88 90 ALA A N 1
ATOM 692 C CA . ALA A 1 90 ? 16.242 20.121 -30.220 1.00 42.88 90 ALA A CA 1
ATOM 693 C C . ALA A 1 90 ? 16.416 21.444 -30.998 1.00 42.88 90 ALA A C 1
ATOM 695 O O . ALA A 1 90 ? 17.045 22.380 -30.508 1.00 42.88 90 ALA A O 1
ATOM 696 N N . ASN A 1 91 ? 15.795 21.530 -32.178 1.00 39.03 91 ASN A N 1
ATOM 697 C CA . ASN A 1 91 ? 15.075 22.694 -32.731 1.00 39.03 91 ASN A CA 1
ATOM 698 C C . ASN A 1 91 ? 14.923 22.511 -34.245 1.00 39.03 91 ASN A C 1
ATOM 700 O O . ASN A 1 91 ? 15.777 22.935 -35.027 1.00 39.03 91 ASN A O 1
ATOM 704 N N . ARG A 1 92 ? 13.796 21.954 -34.694 1.00 34.75 92 ARG A N 1
ATOM 705 C CA . ARG A 1 92 ? 13.301 22.242 -36.046 1.00 34.75 92 ARG A CA 1
ATOM 706 C C . ARG A 1 92 ? 11.817 22.600 -35.988 1.00 34.75 92 ARG A C 1
ATOM 708 O O . ARG A 1 92 ? 11.058 21.924 -35.295 1.00 34.75 92 ARG A O 1
ATOM 715 N N . PRO A 1 93 ? 11.398 23.675 -36.674 1.00 36.78 93 PRO A N 1
ATOM 716 C CA . PRO A 1 93 ? 10.011 24.111 -36.666 1.00 36.78 93 PRO A CA 1
ATOM 717 C C . PRO A 1 93 ? 9.127 23.061 -37.348 1.00 36.78 93 PRO A C 1
ATOM 719 O O . PRO A 1 93 ? 9.496 22.502 -38.384 1.00 36.78 93 PRO A O 1
ATOM 722 N N . LYS A 1 94 ? 7.959 22.805 -36.744 1.00 38.22 94 LYS A N 1
ATOM 723 C CA . LYS A 1 94 ? 6.876 21.991 -37.311 1.00 38.22 94 LYS A CA 1
ATOM 724 C C . LYS A 1 94 ? 6.610 22.416 -38.757 1.00 38.22 94 LYS A C 1
ATOM 726 O O . LYS A 1 94 ? 6.397 23.592 -39.034 1.00 38.22 94 LYS A O 1
ATOM 731 N N . PHE A 1 95 ? 6.611 21.442 -39.658 1.00 41.66 95 PHE A N 1
ATOM 732 C CA . PHE A 1 95 ? 6.193 21.616 -41.042 1.00 41.66 95 PHE A CA 1
ATOM 733 C C . PHE A 1 95 ? 4.666 21.786 -41.088 1.00 41.66 95 PHE A C 1
ATOM 735 O O . PHE A 1 95 ? 3.940 20.864 -40.721 1.00 41.66 95 PHE A O 1
ATOM 742 N N . ASP A 1 96 ? 4.197 22.964 -41.504 1.00 40.97 96 ASP A N 1
ATOM 743 C CA . ASP A 1 96 ? 2.785 23.272 -41.764 1.00 40.97 96 ASP A CA 1
ATOM 744 C C . ASP A 1 96 ? 2.530 23.215 -43.285 1.00 40.97 96 ASP A C 1
ATOM 746 O O . ASP A 1 96 ? 3.154 23.977 -44.031 1.00 40.97 96 ASP A O 1
ATOM 750 N N . PRO A 1 97 ? 1.673 22.305 -43.782 1.00 41.31 97 PRO A N 1
ATOM 751 C CA . PRO A 1 97 ? 1.469 22.103 -45.212 1.00 41.31 97 PRO A CA 1
ATOM 752 C C . PRO A 1 97 ? 0.524 23.122 -45.885 1.00 41.31 97 PRO A C 1
ATOM 754 O O . PRO A 1 97 ? 0.257 22.952 -47.073 1.00 41.31 97 PRO A O 1
ATOM 757 N N . PHE A 1 98 ? 0.039 24.170 -45.194 1.00 40.28 98 PHE A N 1
ATOM 758 C CA . PHE A 1 98 ? -0.882 25.170 -45.779 1.00 40.28 98 PHE A CA 1
ATOM 759 C C . PHE A 1 98 ? -0.531 26.651 -45.504 1.00 40.28 98 PHE A C 1
ATOM 761 O O . PHE A 1 98 ? -1.417 27.500 -45.419 1.00 40.28 98 PHE A O 1
ATOM 768 N N . GLY A 1 99 ? 0.752 27.001 -45.395 1.00 32.16 99 GLY A N 1
ATOM 769 C CA . GLY A 1 99 ? 1.176 28.401 -45.258 1.00 32.16 99 GLY A CA 1
ATOM 770 C C . GLY A 1 99 ? 1.246 29.159 -46.591 1.00 32.16 99 GLY A C 1
ATOM 771 O O . GLY A 1 99 ? 2.300 29.173 -47.225 1.00 32.16 99 GLY A O 1
ATOM 772 N N . ASP A 1 100 ? 0.161 29.825 -46.994 1.00 30.55 100 ASP A N 1
ATOM 773 C CA . ASP A 1 100 ? 0.166 30.795 -48.099 1.00 30.55 100 ASP A CA 1
ATOM 774 C C . ASP A 1 100 ? 0.746 32.160 -47.656 1.00 30.55 100 ASP A C 1
ATOM 776 O O . ASP A 1 100 ? 0.250 32.808 -46.741 1.00 30.55 100 ASP A O 1
ATOM 780 N N . THR A 1 101 ? 1.822 32.560 -48.346 1.00 35.41 101 THR A N 1
ATOM 781 C CA . THR A 1 101 ? 2.343 33.909 -48.689 1.00 35.41 101 THR A CA 1
ATOM 782 C C . THR A 1 101 ? 1.847 35.177 -47.963 1.00 35.41 101 THR A C 1
ATOM 784 O O . THR A 1 101 ? 0.653 35.446 -47.936 1.00 35.41 101 THR A O 1
ATOM 787 N N . ILE A 1 102 ? 2.796 36.061 -47.579 1.00 29.81 102 ILE A N 1
ATOM 788 C CA . ILE A 1 102 ? 2.996 37.465 -48.062 1.00 29.81 102 ILE A CA 1
ATOM 789 C C . ILE A 1 102 ? 4.086 38.179 -47.197 1.00 29.81 102 ILE A C 1
ATOM 791 O O . ILE A 1 102 ? 3.951 38.297 -45.984 1.00 29.81 102 ILE A O 1
ATOM 795 N N . SER A 1 103 ? 5.182 38.651 -47.819 1.00 35.56 103 SER A N 1
ATOM 796 C CA . SER A 1 103 ? 6.169 39.645 -47.290 1.00 35.56 103 SER A CA 1
ATOM 797 C C . SER A 1 103 ? 5.571 41.083 -47.317 1.00 35.56 103 SER A C 1
ATOM 799 O O . SER A 1 103 ? 4.513 41.187 -47.933 1.00 35.56 103 SER A O 1
ATOM 801 N N . PRO A 1 104 ? 6.167 42.216 -46.828 1.00 45.91 104 PRO A N 1
ATOM 802 C CA . PRO A 1 104 ? 7.596 42.523 -46.580 1.00 45.91 104 PRO A CA 1
ATOM 803 C C . PRO A 1 104 ? 7.923 43.568 -45.452 1.00 45.91 104 PRO A C 1
ATOM 805 O O . PRO A 1 104 ? 7.056 44.011 -44.710 1.00 45.91 104 PRO A O 1
ATOM 808 N N . ASP A 1 105 ? 9.200 43.988 -45.414 1.00 27.98 105 ASP A N 1
ATOM 809 C CA . ASP A 1 105 ? 9.767 45.280 -44.951 1.00 27.98 105 ASP A CA 1
ATOM 810 C C . ASP A 1 105 ? 9.940 45.611 -43.449 1.00 27.98 105 ASP A C 1
ATOM 812 O O . ASP A 1 105 ? 9.007 46.014 -42.763 1.00 27.98 105 ASP A O 1
ATOM 816 N N . SER A 1 106 ? 11.202 45.665 -42.983 1.00 30.41 106 SER A N 1
ATOM 817 C CA . SER A 1 106 ? 11.909 46.944 -42.720 1.00 30.41 106 SER A CA 1
ATOM 818 C C . SER A 1 106 ? 13.225 46.786 -41.932 1.00 30.41 106 SER A C 1
ATOM 820 O O . SER A 1 106 ? 13.239 46.411 -40.768 1.00 30.41 106 SER A O 1
ATOM 822 N N . GLN A 1 107 ? 14.303 47.200 -42.606 1.00 31.08 107 GLN A N 1
ATOM 823 C CA . GLN A 1 107 ? 15.399 48.072 -42.154 1.00 31.08 107 GLN A CA 1
ATOM 824 C C . GLN A 1 107 ? 16.387 47.690 -41.026 1.00 31.08 107 GLN A C 1
ATOM 826 O O . GLN A 1 107 ? 16.062 47.596 -39.849 1.00 31.08 107 GLN A O 1
ATOM 831 N N . ASN A 1 108 ? 17.654 47.810 -41.456 1.00 30.14 108 ASN A N 1
ATOM 832 C CA . ASN A 1 108 ? 18.801 48.483 -40.827 1.00 30.14 108 ASN A CA 1
ATOM 833 C C . ASN A 1 108 ? 19.800 47.686 -39.976 1.00 30.14 108 ASN A C 1
ATOM 835 O O . ASN A 1 108 ? 19.531 47.318 -38.840 1.00 30.14 108 ASN A O 1
ATOM 839 N N . GLY A 1 109 ? 21.050 47.673 -40.470 1.00 27.72 109 GLY A N 1
ATOM 840 C CA . GLY A 1 109 ? 22.205 47.981 -39.621 1.00 27.72 109 GLY A CA 1
ATOM 841 C C . GLY A 1 109 ? 23.520 47.259 -39.924 1.00 27.72 109 GLY A C 1
ATOM 842 O O . GLY A 1 109 ? 23.879 46.357 -39.188 1.00 27.72 109 GLY A O 1
ATOM 843 N N . ASN A 1 110 ? 24.250 47.742 -40.938 1.00 28.44 110 ASN A N 1
ATOM 844 C CA . ASN A 1 110 ? 25.717 47.890 -41.035 1.00 28.44 110 ASN A CA 1
ATOM 845 C C . ASN A 1 110 ? 26.691 46.759 -40.638 1.00 28.44 110 ASN A C 1
ATOM 847 O O . ASN A 1 110 ? 26.795 46.367 -39.481 1.00 28.44 110 ASN A O 1
ATOM 851 N N . GLY A 1 111 ? 27.606 46.454 -41.569 1.00 28.98 111 GLY A N 1
ATOM 852 C CA . GLY A 1 111 ? 28.907 45.857 -41.249 1.00 28.98 111 GLY A CA 1
ATOM 853 C C . GLY A 1 111 ? 29.676 45.298 -42.446 1.00 28.98 111 GLY A C 1
ATOM 854 O O . GLY A 1 111 ? 29.865 44.092 -42.538 1.00 28.98 111 GLY A O 1
ATOM 855 N N . GLU A 1 112 ? 30.127 46.157 -43.363 1.00 29.98 112 GLU A N 1
ATOM 856 C CA . GLU A 1 112 ? 31.103 45.806 -44.406 1.00 29.98 112 GLU A CA 1
ATOM 857 C C . GLU A 1 112 ? 32.437 45.326 -43.798 1.00 29.98 112 GLU A C 1
ATOM 859 O O . GLU A 1 112 ? 32.985 46.002 -42.925 1.00 29.98 112 GLU A O 1
ATOM 864 N N . ARG A 1 113 ? 33.031 44.249 -44.342 1.00 32.53 113 ARG A N 1
ATOM 865 C CA . ARG A 1 113 ? 34.341 44.306 -45.032 1.00 32.53 113 ARG A CA 1
ATOM 866 C C . ARG A 1 113 ? 34.848 42.945 -45.530 1.00 32.53 113 ARG A C 1
ATOM 868 O O . ARG A 1 113 ? 34.925 41.978 -44.787 1.00 32.53 113 ARG A O 1
ATOM 875 N N . ASN A 1 114 ? 35.362 43.027 -46.758 1.00 30.00 114 ASN A N 1
ATOM 876 C CA . ASN A 1 114 ? 36.385 42.218 -47.424 1.00 30.00 114 ASN A CA 1
ATOM 877 C C . ASN A 1 114 ? 36.028 40.824 -47.944 1.00 30.00 114 ASN A C 1
ATOM 879 O O . ASN A 1 114 ? 35.683 39.906 -47.213 1.00 30.00 114 ASN A O 1
ATOM 883 N N . GLY A 1 115 ? 36.209 40.688 -49.259 1.00 30.44 115 GLY A N 1
ATOM 884 C CA . GLY A 1 115 ? 36.019 39.458 -50.001 1.00 30.44 115 GLY A CA 1
ATOM 885 C C . GLY A 1 115 ? 37.299 38.845 -50.562 1.00 30.44 115 GLY A C 1
ATOM 886 O O . GLY A 1 115 ? 38.419 39.170 -50.172 1.00 30.44 115 GLY A O 1
ATOM 887 N N . SER A 1 116 ? 37.038 38.019 -51.575 1.00 29.25 116 SER A N 1
ATOM 888 C CA . SER A 1 116 ? 37.915 37.312 -52.515 1.00 29.25 116 SER A CA 1
ATOM 889 C C . SER A 1 116 ? 38.451 35.926 -52.107 1.00 29.25 116 SER A C 1
ATOM 891 O O . SER A 1 116 ? 39.403 35.784 -51.353 1.00 29.25 116 SER A O 1
ATOM 893 N N . ASN A 1 117 ? 37.835 34.939 -52.774 1.00 28.48 117 ASN A N 1
ATOM 894 C CA . ASN A 1 117 ? 38.418 33.801 -53.496 1.00 28.48 117 ASN A CA 1
ATOM 895 C C . ASN A 1 117 ? 39.064 32.633 -52.737 1.00 28.48 117 ASN A C 1
ATOM 897 O O . ASN A 1 117 ? 40.060 32.782 -52.043 1.00 28.48 117 ASN A O 1
ATOM 901 N N . GLY A 1 118 ? 38.606 31.425 -53.085 1.00 27.53 118 GLY A N 1
ATOM 902 C CA . GLY A 1 118 ? 39.412 30.209 -52.975 1.00 27.53 118 GLY A CA 1
ATOM 903 C C . GLY A 1 118 ? 38.586 28.947 -52.789 1.00 27.53 118 GLY A C 1
ATOM 904 O O . GLY A 1 118 ? 38.247 28.591 -51.670 1.00 27.53 118 GLY A O 1
ATOM 905 N N . ALA A 1 119 ? 38.279 28.263 -53.888 1.00 31.45 119 ALA A N 1
ATOM 906 C CA . ALA A 1 119 ? 37.790 26.894 -53.871 1.00 31.45 119 ALA A CA 1
ATOM 907 C C . ALA A 1 119 ? 38.866 25.943 -53.322 1.00 31.45 119 ALA A C 1
ATOM 909 O O . ALA A 1 119 ? 39.983 25.944 -53.836 1.00 31.45 119 ALA A O 1
ATOM 910 N N . SER A 1 120 ? 38.514 25.089 -52.362 1.00 27.56 120 SER A N 1
ATOM 911 C CA . SER A 1 120 ? 39.168 23.794 -52.148 1.00 27.56 120 SER A CA 1
ATOM 912 C C . SER A 1 120 ? 38.389 22.933 -51.150 1.00 27.56 120 SER A C 1
ATOM 914 O O . SER A 1 120 ? 37.766 23.418 -50.211 1.00 27.56 120 SER A O 1
ATOM 916 N N . HIS A 1 121 ? 38.398 21.637 -51.443 1.00 32.69 121 HIS A N 1
ATOM 917 C CA . HIS A 1 121 ? 37.786 20.511 -50.751 1.00 32.69 121 HIS A CA 1
ATOM 918 C C . HIS A 1 121 ? 37.726 20.597 -49.218 1.00 32.69 121 HIS A C 1
ATOM 920 O O . HIS A 1 121 ? 38.746 20.543 -48.536 1.00 32.69 121 HIS A O 1
ATOM 926 N N . GLY A 1 122 ? 36.501 20.611 -48.687 1.00 25.81 122 GLY A N 1
ATOM 927 C CA . GLY A 1 122 ? 36.203 20.236 -47.308 1.00 25.81 122 GLY A CA 1
ATOM 928 C C . GLY A 1 122 ? 35.944 18.736 -47.227 1.00 25.81 122 GLY A C 1
ATOM 929 O O . GLY A 1 122 ? 34.798 18.297 -47.205 1.00 25.81 122 GLY A O 1
ATOM 930 N N . GLU A 1 123 ? 37.019 17.958 -47.226 1.00 30.12 123 GLU A N 1
ATOM 931 C CA . GLU A 1 123 ? 37.031 16.552 -46.837 1.00 30.12 123 GLU A CA 1
ATOM 932 C C . GLU A 1 123 ? 36.833 16.507 -45.309 1.00 30.12 123 GLU A C 1
ATOM 934 O O . GLU A 1 123 ? 37.782 16.496 -44.530 1.00 30.12 123 GLU A O 1
ATOM 939 N N . SER A 1 124 ? 35.580 16.594 -44.847 1.00 28.78 124 SER A N 1
ATOM 940 C CA . SER A 1 124 ? 35.245 16.407 -43.431 1.00 28.78 124 SER A CA 1
ATOM 941 C C . SER A 1 124 ? 35.227 14.912 -43.128 1.00 28.78 124 SER A C 1
ATOM 943 O O . SER A 1 124 ? 34.180 14.264 -43.077 1.00 28.78 124 SER A O 1
ATOM 945 N N . GLN A 1 125 ? 36.429 14.367 -42.978 1.00 29.73 125 GLN A N 1
ATOM 946 C CA . GLN A 1 125 ? 36.707 13.042 -42.457 1.00 29.73 125 GLN A CA 1
ATOM 947 C C . GLN A 1 125 ? 36.354 13.024 -40.962 1.00 29.73 125 GLN A C 1
ATOM 949 O O . GLN A 1 125 ? 37.209 13.192 -40.098 1.00 29.73 125 GLN A O 1
ATOM 954 N N . TYR A 1 126 ? 35.068 12.861 -40.651 1.00 30.19 126 TYR A N 1
ATOM 955 C CA . TYR A 1 126 ? 34.659 12.388 -39.333 1.00 30.19 126 TYR A CA 1
ATOM 956 C C . TYR A 1 126 ? 34.847 10.868 -39.319 1.00 30.19 126 TYR A C 1
ATOM 958 O O . TYR A 1 126 ? 34.308 10.190 -40.200 1.00 30.19 126 TYR A O 1
ATOM 966 N N . PRO A 1 127 ? 35.611 10.306 -38.367 1.00 36.44 127 PRO A N 1
ATOM 967 C CA . PRO A 1 127 ? 35.632 8.871 -38.176 1.00 36.44 127 PRO A CA 1
ATOM 968 C C . PRO A 1 127 ? 34.230 8.480 -37.722 1.00 36.44 127 PRO A C 1
ATOM 970 O O . PRO A 1 127 ? 33.798 8.849 -36.632 1.00 36.44 127 PRO A O 1
ATOM 973 N N . GLY A 1 128 ? 33.501 7.780 -38.589 1.00 35.47 128 GLY A N 1
ATOM 974 C CA . GLY A 1 128 ? 32.321 7.049 -38.171 1.00 35.47 128 GLY A CA 1
ATOM 975 C C . GLY A 1 128 ? 32.772 6.031 -37.138 1.00 35.47 128 GLY A C 1
ATOM 976 O O . GLY A 1 128 ? 33.396 5.033 -37.499 1.00 35.47 128 GLY A O 1
ATOM 977 N N . GLU A 1 129 ? 32.493 6.301 -35.864 1.00 33.59 129 GLU A N 1
ATOM 978 C CA . GLU A 1 129 ? 32.475 5.234 -34.880 1.00 33.59 129 GLU A CA 1
ATOM 979 C C . GLU A 1 129 ? 31.475 4.193 -35.395 1.00 33.59 129 GLU A C 1
ATOM 981 O O . GLU A 1 129 ? 30.313 4.528 -35.661 1.00 33.59 129 GLU A O 1
ATOM 986 N N . PRO A 1 130 ? 31.904 2.943 -35.627 1.00 38.44 130 PRO A N 1
ATOM 987 C CA . PRO A 1 130 ? 30.953 1.883 -35.872 1.00 38.44 130 PRO A CA 1
ATOM 988 C C . PRO A 1 130 ? 30.044 1.837 -34.647 1.00 38.44 130 PRO A C 1
ATOM 990 O O . PRO A 1 130 ? 30.528 1.737 -33.523 1.00 38.44 130 PRO A O 1
ATOM 993 N N . PHE A 1 131 ? 28.730 1.931 -34.859 1.00 45.84 131 PHE A N 1
ATOM 994 C CA . PHE A 1 131 ? 27.753 1.570 -33.841 1.00 45.84 131 PHE A CA 1
ATOM 995 C C . PHE A 1 131 ? 28.011 0.107 -33.477 1.00 45.84 131 PHE A C 1
ATOM 997 O O . PHE A 1 131 ? 27.493 -0.809 -34.120 1.00 45.84 131 PHE A O 1
ATOM 1004 N N . GLU A 1 132 ? 28.872 -0.115 -32.485 1.00 45.12 132 GLU A N 1
ATOM 1005 C CA . GLU A 1 132 ? 29.060 -1.415 -31.880 1.00 45.12 132 GLU A CA 1
ATOM 1006 C C . GLU A 1 132 ? 27.702 -1.809 -31.315 1.00 45.12 132 GLU A C 1
ATOM 1008 O O . GLU A 1 132 ? 27.159 -1.174 -30.406 1.00 45.12 132 GLU A O 1
ATOM 1013 N N . VAL A 1 133 ? 27.124 -2.850 -31.912 1.00 53.47 133 VAL A N 1
ATOM 1014 C CA . VAL A 1 133 ? 26.044 -3.632 -31.322 1.00 53.47 133 VAL A CA 1
ATOM 1015 C C . VAL A 1 133 ? 26.607 -4.180 -30.018 1.00 53.47 133 VAL A C 1
ATOM 1017 O O . VAL A 1 133 ? 27.227 -5.242 -29.980 1.00 53.47 133 VAL A O 1
ATOM 1020 N N . ASN A 1 134 ? 26.495 -3.382 -28.960 1.00 62.78 134 ASN A N 1
ATOM 1021 C CA . ASN A 1 134 ? 27.055 -3.726 -27.676 1.00 62.78 134 ASN A CA 1
ATOM 1022 C C . ASN A 1 134 ? 26.139 -4.785 -27.062 1.00 62.78 134 ASN A C 1
ATOM 1024 O O . ASN A 1 134 ? 25.089 -4.472 -26.500 1.00 62.78 134 ASN A O 1
ATOM 1028 N N . ALA A 1 135 ? 26.535 -6.050 -27.211 1.00 70.25 135 ALA A N 1
ATOM 1029 C CA . ALA A 1 135 ? 25.825 -7.206 -26.675 1.00 70.25 135 ALA A CA 1
ATOM 1030 C C . ALA A 1 135 ? 25.543 -7.081 -25.165 1.00 70.25 135 ALA A C 1
ATOM 1032 O O . ALA A 1 135 ? 24.636 -7.734 -24.655 1.00 70.25 135 ALA A O 1
ATOM 1033 N N . GLU A 1 136 ? 26.299 -6.244 -24.453 1.00 70.75 136 GLU A N 1
ATOM 1034 C CA . GLU A 1 136 ? 26.069 -5.913 -23.049 1.00 70.75 136 GLU A CA 1
ATOM 1035 C C . GLU A 1 136 ? 24.818 -5.043 -22.857 1.00 70.75 136 GLU A C 1
ATOM 1037 O O . GLU A 1 136 ? 23.934 -5.422 -22.091 1.00 70.75 136 GLU A O 1
ATOM 1042 N N . ARG A 1 137 ? 24.653 -3.972 -23.646 1.00 72.50 137 ARG A N 1
ATOM 1043 C CA . ARG A 1 137 ? 23.433 -3.141 -23.627 1.00 72.50 137 ARG A CA 1
ATOM 1044 C C . ARG A 1 137 ? 22.194 -3.924 -24.047 1.00 72.50 137 ARG A C 1
ATOM 1046 O O . ARG A 1 137 ? 21.120 -3.721 -23.492 1.00 72.50 137 ARG A O 1
ATOM 1053 N N . ASP A 1 138 ? 22.329 -4.833 -25.009 1.00 73.06 138 ASP A N 1
ATOM 1054 C CA . ASP A 1 138 ? 21.211 -5.682 -25.433 1.00 73.06 138 ASP A CA 1
ATOM 1055 C C . ASP A 1 138 ? 20.786 -6.664 -24.326 1.00 73.06 138 ASP A C 1
ATOM 1057 O O . ASP A 1 138 ? 19.593 -6.916 -24.157 1.00 73.06 138 ASP A O 1
ATOM 1061 N N . ARG A 1 139 ? 21.731 -7.172 -23.522 1.00 77.12 139 ARG A N 1
ATOM 1062 C CA . ARG A 1 139 ? 21.420 -8.001 -22.343 1.00 77.12 139 ARG A CA 1
ATOM 1063 C C . ARG A 1 139 ? 20.761 -7.196 -21.230 1.00 77.12 139 ARG A C 1
ATOM 1065 O O . ARG A 1 139 ? 19.793 -7.676 -20.650 1.00 77.12 139 ARG A O 1
ATOM 1072 N N . GLU A 1 140 ? 21.251 -5.991 -20.952 1.00 79.25 140 GLU A N 1
ATOM 1073 C CA . GLU A 1 140 ? 20.643 -5.090 -19.965 1.00 79.25 140 GLU A CA 1
ATOM 1074 C C . GLU A 1 140 ? 19.214 -4.710 -20.368 1.00 79.25 140 GLU A C 1
ATOM 1076 O O . GLU A 1 140 ? 18.290 -4.822 -19.564 1.00 79.25 140 GLU A O 1
ATOM 1081 N N . ASN A 1 141 ? 19.000 -4.359 -21.638 1.00 80.00 141 ASN A N 1
ATOM 1082 C CA . ASN A 1 141 ? 17.671 -4.053 -22.164 1.00 80.00 141 ASN A CA 1
ATOM 1083 C C . ASN A 1 141 ? 16.735 -5.266 -22.098 1.00 80.00 141 ASN A C 1
ATOM 1085 O O . ASN A 1 141 ? 15.569 -5.118 -21.728 1.00 80.00 141 ASN A O 1
ATOM 1089 N N . ALA A 1 142 ? 17.232 -6.466 -22.421 1.00 80.00 142 ALA A N 1
ATOM 1090 C CA . ALA A 1 142 ? 16.458 -7.697 -22.292 1.00 80.00 142 ALA A CA 1
ATOM 1091 C C . ALA A 1 142 ? 16.049 -7.943 -20.832 1.00 80.00 142 ALA A C 1
ATOM 1093 O O . ALA A 1 142 ? 14.874 -8.195 -20.566 1.00 80.00 142 ALA A O 1
ATOM 1094 N N . TYR A 1 143 ? 16.982 -7.778 -19.893 1.00 84.62 143 TYR A N 1
ATOM 1095 C CA . TYR A 1 143 ? 16.737 -7.958 -18.463 1.00 84.62 143 TYR A CA 1
ATOM 1096 C C . TYR A 1 143 ? 15.707 -6.955 -17.915 1.00 84.62 143 TYR A C 1
ATOM 1098 O O . TYR A 1 143 ? 14.774 -7.340 -17.210 1.00 84.62 143 TYR A O 1
ATOM 1106 N N . THR A 1 144 ? 15.794 -5.684 -18.316 1.00 84.44 144 THR A N 1
ATOM 1107 C CA . THR A 1 144 ? 14.796 -4.659 -17.967 1.00 84.44 144 THR A CA 1
ATOM 1108 C C . THR A 1 144 ? 13.430 -4.967 -18.583 1.00 84.44 144 THR A C 1
ATOM 1110 O O . THR A 1 144 ? 12.407 -4.833 -17.913 1.00 84.44 144 THR A O 1
ATOM 1113 N N . SER A 1 145 ? 13.389 -5.434 -19.837 1.00 84.88 145 SER A N 1
ATOM 1114 C CA . SER A 1 145 ? 12.133 -5.801 -20.504 1.00 84.88 145 SER A CA 1
ATOM 1115 C C . SER A 1 145 ? 11.455 -7.019 -19.865 1.00 84.88 145 SER A C 1
ATOM 1117 O O . SER A 1 145 ? 10.230 -7.055 -19.746 1.00 84.88 145 SER A O 1
ATOM 1119 N N . GLU A 1 146 ? 12.240 -7.990 -19.390 1.00 88.00 146 GLU A N 1
ATOM 1120 C CA . GLU A 1 146 ? 11.741 -9.141 -18.638 1.00 88.00 146 GLU A CA 1
ATOM 1121 C C . GLU A 1 146 ? 11.184 -8.699 -17.280 1.00 88.00 146 GLU A C 1
ATOM 1123 O O . GLU A 1 146 ? 10.058 -9.057 -16.931 1.00 88.00 146 GLU A O 1
ATOM 1128 N N . GLY A 1 147 ? 11.912 -7.840 -16.556 1.00 86.19 147 GLY A N 1
ATOM 1129 C CA . GLY A 1 147 ? 11.427 -7.228 -15.318 1.00 86.19 147 GLY A CA 1
ATOM 1130 C C . GLY A 1 147 ? 10.113 -6.466 -15.514 1.00 86.19 147 GLY A C 1
ATOM 1131 O O . GLY A 1 147 ? 9.186 -6.605 -14.718 1.00 86.19 147 GLY A O 1
ATOM 1132 N N . MET A 1 148 ? 9.984 -5.728 -16.617 1.00 85.62 148 MET A N 1
ATOM 1133 C CA . MET A 1 148 ? 8.751 -5.028 -16.973 1.00 85.62 148 MET A CA 1
ATOM 1134 C C . MET A 1 148 ? 7.586 -5.997 -17.222 1.00 85.62 148 MET A C 1
ATOM 1136 O O . MET A 1 148 ? 6.486 -5.790 -16.706 1.00 85.62 148 MET A O 1
ATOM 1140 N N . ALA A 1 149 ? 7.814 -7.074 -17.978 1.00 86.88 149 ALA A N 1
ATOM 1141 C CA . ALA A 1 149 ? 6.793 -8.089 -18.221 1.00 86.88 149 ALA A CA 1
ATOM 1142 C C . ALA A 1 149 ? 6.339 -8.760 -16.914 1.00 86.88 149 ALA A C 1
ATOM 1144 O O . ALA A 1 149 ? 5.142 -8.984 -16.712 1.00 86.88 149 ALA A O 1
ATOM 1145 N N . LEU A 1 150 ? 7.276 -9.030 -15.999 1.00 89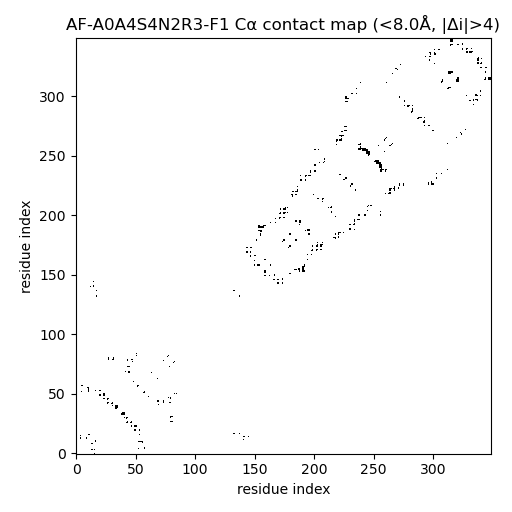.19 150 LEU A N 1
ATOM 1146 C CA . LEU A 1 150 ? 6.974 -9.566 -14.672 1.00 89.19 150 LEU A CA 1
ATOM 1147 C C . LEU A 1 150 ? 6.152 -8.589 -13.828 1.00 89.19 150 LEU A C 1
ATOM 1149 O O . LEU A 1 150 ? 5.202 -9.015 -13.174 1.00 89.19 150 LEU A O 1
ATOM 1153 N N . LEU A 1 151 ? 6.466 -7.293 -13.875 1.00 88.06 151 LEU A N 1
ATOM 1154 C CA . LEU A 1 151 ? 5.734 -6.261 -13.141 1.00 88.06 151 LEU A CA 1
ATOM 1155 C C . LEU A 1 151 ? 4.272 -6.159 -13.597 1.00 88.06 151 LEU A C 1
ATOM 1157 O O . LEU A 1 151 ? 3.371 -6.131 -12.764 1.00 88.06 151 LEU A O 1
ATOM 1161 N N . LEU A 1 152 ? 4.028 -6.186 -14.909 1.00 88.56 152 LEU A N 1
ATOM 1162 C CA . LEU A 1 152 ? 2.669 -6.208 -15.460 1.00 88.56 152 LEU A CA 1
ATOM 1163 C C . LEU A 1 152 ? 1.944 -7.516 -15.125 1.00 88.56 152 LEU A C 1
ATOM 1165 O O . LEU A 1 152 ? 0.765 -7.509 -14.788 1.00 88.56 152 LEU A O 1
ATOM 1169 N N . THR A 1 153 ? 2.661 -8.640 -15.135 1.00 88.88 153 THR A N 1
ATOM 1170 C CA . THR A 1 153 ? 2.105 -9.938 -14.729 1.00 88.88 153 THR A CA 1
ATOM 1171 C C . THR A 1 153 ? 1.719 -9.960 -13.243 1.00 88.88 153 THR A C 1
ATOM 1173 O O . THR A 1 153 ? 0.772 -10.651 -12.868 1.00 88.88 153 THR A O 1
ATOM 1176 N N . ALA A 1 154 ? 2.402 -9.179 -12.397 1.00 88.50 154 ALA A N 1
ATOM 1177 C CA . ALA A 1 154 ? 2.104 -9.048 -10.968 1.00 88.50 154 ALA A CA 1
ATOM 1178 C C . ALA A 1 154 ? 0.731 -8.418 -10.687 1.00 88.50 154 ALA A C 1
ATOM 1180 O O . ALA A 1 154 ? 0.182 -8.596 -9.597 1.00 88.50 154 ALA A O 1
ATOM 1181 N N . ARG A 1 155 ? 0.176 -7.682 -11.655 1.00 87.88 155 ARG A N 1
ATOM 1182 C CA . ARG A 1 155 ? -1.190 -7.163 -11.580 1.00 87.88 155 ARG A CA 1
ATOM 1183 C C . ARG A 1 155 ? -2.211 -8.292 -11.645 1.00 87.88 155 ARG A C 1
ATOM 1185 O O . ARG A 1 155 ? -3.153 -8.309 -10.863 1.00 87.88 155 ARG A O 1
ATOM 1192 N N . ASP A 1 156 ? -2.000 -9.242 -12.550 1.00 88.56 156 ASP A N 1
ATOM 1193 C CA . ASP A 1 156 ? -3.004 -10.250 -12.896 1.00 88.56 156 ASP A CA 1
ATOM 1194 C C . ASP A 1 156 ? -2.852 -11.542 -12.072 1.00 88.56 156 ASP A C 1
ATOM 1196 O O . ASP A 1 156 ? -3.810 -12.302 -11.928 1.00 88.56 156 ASP A O 1
ATOM 1200 N N . ARG A 1 157 ? -1.660 -11.812 -11.517 1.00 91.75 157 ARG A N 1
ATOM 1201 C CA . ARG A 1 157 ? -1.407 -12.998 -10.685 1.00 91.75 157 ARG A CA 1
ATOM 1202 C C . ARG A 1 157 ? -0.373 -12.779 -9.586 1.00 91.75 157 ARG A C 1
ATOM 1204 O O . ARG A 1 157 ? 0.452 -11.869 -9.627 1.00 91.75 157 ARG A O 1
ATOM 1211 N N . VAL A 1 158 ? -0.361 -13.707 -8.633 1.00 91.94 158 VAL A N 1
ATOM 1212 C CA . VAL A 1 158 ? 0.703 -13.820 -7.629 1.00 91.94 158 VAL A CA 1
ATOM 1213 C C . VAL A 1 158 ? 2.012 -14.236 -8.311 1.00 91.94 158 VAL A C 1
ATOM 1215 O O . VAL A 1 158 ? 2.052 -15.203 -9.084 1.00 91.94 158 VAL A O 1
ATOM 1218 N N . LEU A 1 159 ? 3.082 -13.496 -8.031 1.00 90.44 159 LEU A N 1
ATOM 1219 C CA . LEU A 1 159 ? 4.430 -13.811 -8.484 1.00 90.44 159 LEU A CA 1
ATOM 1220 C C . LEU A 1 159 ? 5.066 -14.866 -7.579 1.00 90.44 159 LEU A C 1
ATOM 1222 O O . LEU A 1 159 ? 4.867 -14.892 -6.364 1.00 90.44 159 LEU A O 1
ATOM 1226 N N . ASN A 1 160 ? 5.874 -15.738 -8.172 1.00 92.00 160 ASN A N 1
ATOM 1227 C CA . ASN A 1 160 ? 6.660 -16.696 -7.407 1.00 92.00 160 ASN A CA 1
ATOM 1228 C C . ASN A 1 160 ? 7.907 -16.028 -6.790 1.00 92.00 160 ASN A C 1
ATOM 1230 O O . ASN A 1 160 ? 8.321 -14.929 -7.163 1.00 92.00 160 ASN A O 1
ATOM 1234 N N . LEU A 1 161 ? 8.549 -16.712 -5.840 1.00 88.25 161 LEU A N 1
ATOM 1235 C CA . LEU A 1 161 ? 9.689 -16.150 -5.109 1.00 88.25 161 LEU A CA 1
ATOM 1236 C C . LEU A 1 161 ? 10.892 -15.830 -6.017 1.00 88.25 161 LEU A C 1
ATOM 1238 O O . LEU A 1 161 ? 11.627 -14.883 -5.745 1.00 88.25 161 LEU A O 1
ATOM 1242 N N . SER A 1 162 ? 11.112 -16.608 -7.080 1.00 88.38 162 SER A N 1
ATOM 1243 C CA . SER A 1 162 ? 12.168 -16.341 -8.067 1.00 88.38 162 SER A CA 1
ATOM 1244 C C . SER A 1 162 ? 11.884 -15.088 -8.896 1.00 88.38 162 SER A C 1
ATOM 1246 O O . SER A 1 162 ? 12.779 -14.263 -9.050 1.00 88.38 162 SER A O 1
ATOM 1248 N N . GLU A 1 163 ? 10.642 -14.906 -9.351 1.00 90.31 163 GLU A N 1
ATOM 1249 C CA . GLU A 1 163 ? 10.169 -13.729 -10.087 1.00 90.31 163 GLU A CA 1
ATOM 1250 C C . GLU A 1 163 ? 10.295 -12.478 -9.212 1.00 90.31 163 GLU A C 1
ATOM 1252 O O . GLU A 1 163 ? 10.858 -11.474 -9.638 1.00 90.31 163 GLU A O 1
ATOM 1257 N N . MET A 1 164 ? 9.878 -12.560 -7.945 1.00 88.44 164 MET A N 1
ATOM 1258 C CA . MET A 1 164 ? 10.032 -11.457 -6.994 1.00 88.44 164 MET A CA 1
ATOM 1259 C C . MET A 1 164 ? 11.500 -11.083 -6.745 1.00 88.44 164 MET A C 1
ATOM 1261 O O . MET A 1 164 ? 11.834 -9.902 -6.646 1.00 88.44 164 MET A O 1
ATOM 1265 N N . ARG A 1 165 ? 12.392 -12.076 -6.630 1.00 88.50 165 ARG A N 1
ATOM 1266 C CA . ARG A 1 165 ? 13.832 -11.834 -6.437 1.00 88.50 165 ARG A CA 1
ATOM 1267 C C . ARG A 1 165 ? 14.480 -11.199 -7.663 1.00 88.50 165 ARG A C 1
ATOM 1269 O O . ARG A 1 165 ? 15.361 -10.365 -7.487 1.00 88.50 165 ARG A O 1
ATOM 1276 N N . ALA A 1 166 ? 14.043 -11.579 -8.863 1.00 87.75 166 ALA A N 1
ATOM 1277 C CA . ALA A 1 166 ? 14.496 -10.968 -10.109 1.00 87.75 166 ALA A CA 1
ATOM 1278 C C . ALA A 1 166 ? 13.990 -9.522 -10.249 1.00 87.75 166 ALA A C 1
ATOM 1280 O O . ALA A 1 166 ? 14.737 -8.647 -10.681 1.00 87.75 166 ALA A O 1
ATOM 1281 N N . LEU A 1 167 ? 12.748 -9.260 -9.824 1.00 88.62 167 LEU A N 1
ATOM 1282 C CA . LEU A 1 167 ? 12.090 -7.965 -9.983 1.00 88.62 167 LEU A CA 1
ATOM 1283 C C . LEU A 1 167 ? 12.571 -6.902 -8.985 1.00 88.62 167 LEU A C 1
ATOM 1285 O O . LEU A 1 167 ? 12.790 -5.762 -9.381 1.00 88.62 167 LEU A O 1
ATOM 1289 N N . ASN A 1 168 ? 12.788 -7.257 -7.713 1.00 87.50 168 ASN A N 1
ATOM 1290 C CA . ASN A 1 168 ? 13.199 -6.319 -6.655 1.00 87.50 168 ASN A CA 1
ATOM 1291 C C . ASN A 1 168 ? 14.347 -5.351 -7.018 1.00 87.50 168 ASN A C 1
ATOM 1293 O O . ASN A 1 168 ? 14.181 -4.151 -6.792 1.00 87.50 168 ASN A O 1
ATOM 1297 N N . PRO A 1 169 ? 15.495 -5.800 -7.568 1.00 88.75 169 PRO A N 1
ATOM 1298 C CA . PRO A 1 169 ? 16.587 -4.889 -7.926 1.00 88.75 169 PRO A CA 1
ATOM 1299 C C . PRO A 1 169 ? 16.242 -3.948 -9.090 1.00 88.75 169 PRO A C 1
ATOM 1301 O O . PRO A 1 169 ? 16.897 -2.921 -9.247 1.00 88.75 169 PRO A O 1
ATOM 1304 N N . LEU A 1 170 ? 15.226 -4.279 -9.892 1.00 86.06 170 LEU A N 1
ATOM 1305 C CA . LEU A 1 170 ? 14.801 -3.500 -11.054 1.00 86.06 170 LEU A CA 1
ATOM 1306 C C . LEU A 1 170 ? 13.712 -2.474 -10.732 1.00 86.06 170 LEU A C 1
ATOM 1308 O O . LEU A 1 170 ? 13.473 -1.592 -11.550 1.00 86.06 170 LEU A O 1
ATOM 1312 N N . ILE A 1 171 ? 13.067 -2.546 -9.561 1.00 86.25 171 ILE A N 1
ATOM 1313 C CA . ILE A 1 171 ? 11.893 -1.719 -9.234 1.00 86.25 171 ILE A CA 1
ATOM 1314 C C . ILE A 1 171 ? 12.170 -0.228 -9.451 1.00 86.25 171 ILE A C 1
ATOM 1316 O O . ILE A 1 171 ? 11.400 0.428 -10.141 1.00 86.25 171 ILE A O 1
ATOM 1320 N N . THR A 1 172 ? 13.286 0.301 -8.943 1.00 83.88 172 THR A N 1
ATOM 1321 C CA . THR A 1 172 ? 13.609 1.734 -9.065 1.00 83.88 172 THR A CA 1
ATOM 1322 C C . THR A 1 172 ? 13.836 2.181 -10.510 1.00 83.88 172 THR A C 1
ATOM 1324 O O . THR A 1 172 ? 13.527 3.321 -10.855 1.00 83.88 172 THR A O 1
ATOM 1327 N N . GLN A 1 173 ? 14.348 1.290 -11.363 1.00 82.25 173 GLN A N 1
ATOM 1328 C CA . GLN A 1 173 ? 14.546 1.551 -12.790 1.00 82.25 173 GLN A CA 1
ATOM 1329 C C . GLN A 1 173 ? 13.219 1.465 -13.554 1.00 82.25 173 GLN A C 1
ATOM 1331 O O . GLN A 1 173 ? 12.948 2.291 -14.418 1.00 82.25 173 GLN A O 1
ATOM 1336 N N . LEU A 1 174 ? 12.359 0.509 -13.196 1.00 80.94 174 LEU A N 1
ATOM 1337 C CA . LEU A 1 174 ? 11.051 0.299 -13.824 1.00 80.94 174 LEU A CA 1
ATOM 1338 C C . LEU A 1 174 ? 10.009 1.355 -13.431 1.00 80.94 174 LEU A C 1
ATOM 1340 O O . LEU A 1 174 ? 9.017 1.527 -14.135 1.00 80.94 174 LEU A O 1
ATOM 1344 N N . THR A 1 175 ? 10.218 2.065 -12.320 1.00 80.69 175 THR A N 1
ATOM 1345 C CA . THR A 1 175 ? 9.364 3.183 -11.890 1.00 80.69 175 THR A CA 1
ATOM 1346 C C . THR A 1 175 ? 9.779 4.534 -12.478 1.00 80.69 175 THR A C 1
ATOM 1348 O O . THR A 1 175 ? 9.110 5.533 -12.218 1.00 80.69 175 THR A O 1
ATOM 1351 N N . ASN A 1 176 ? 10.866 4.590 -13.259 1.00 79.12 176 ASN A N 1
ATOM 1352 C CA . ASN A 1 176 ? 11.368 5.804 -13.904 1.00 79.12 176 ASN A CA 1
ATOM 1353 C C . ASN A 1 176 ? 11.728 5.520 -15.378 1.00 79.12 176 ASN A C 1
ATOM 1355 O O . ASN A 1 176 ? 12.877 5.177 -15.666 1.00 79.12 176 ASN A O 1
ATOM 1359 N N . PRO A 1 177 ? 10.789 5.679 -16.330 1.00 73.06 177 PRO A N 1
ATOM 1360 C CA . PRO A 1 177 ? 9.475 6.329 -16.217 1.00 73.06 177 PRO A CA 1
ATOM 1361 C C . PRO A 1 177 ? 8.399 5.458 -15.535 1.00 73.06 177 PRO A C 1
ATOM 1363 O O . PRO A 1 177 ? 8.488 4.234 -15.598 1.00 73.06 177 PRO A O 1
ATOM 1366 N N . PRO A 1 178 ? 7.365 6.056 -14.908 1.00 73.69 178 PRO A N 1
ATOM 1367 C CA . PRO A 1 178 ? 6.297 5.299 -14.261 1.00 73.69 178 PRO A CA 1
ATOM 1368 C C . PRO A 1 178 ? 5.487 4.526 -15.307 1.00 73.69 178 PRO A C 1
ATOM 1370 O O . PRO A 1 178 ? 4.774 5.110 -16.120 1.00 73.69 178 PRO A O 1
ATOM 1373 N N . MET A 1 179 ? 5.629 3.201 -15.304 1.00 70.88 179 MET A N 1
ATOM 1374 C CA . MET A 1 179 ? 4.875 2.311 -16.199 1.00 70.88 179 MET A CA 1
ATOM 1375 C C . MET A 1 179 ? 3.581 1.786 -15.573 1.00 70.88 179 MET A C 1
ATOM 1377 O O . MET A 1 179 ? 2.694 1.336 -16.290 1.00 70.88 179 MET A O 1
ATOM 1381 N N . ILE A 1 180 ? 3.497 1.826 -14.244 1.00 80.25 180 ILE A N 1
ATOM 1382 C CA . ILE A 1 180 ? 2.329 1.421 -13.462 1.00 80.25 180 ILE A CA 1
ATOM 1383 C C . ILE A 1 180 ? 1.394 2.616 -13.345 1.00 80.25 180 ILE A C 1
ATOM 1385 O O . ILE A 1 180 ? 1.830 3.695 -12.945 1.00 80.25 180 ILE A O 1
ATOM 1389 N N . THR A 1 181 ? 0.116 2.409 -13.654 1.00 82.00 181 THR A N 1
ATOM 1390 C CA . THR A 1 181 ? -0.932 3.409 -13.418 1.00 82.00 181 THR A CA 1
ATOM 1391 C C . THR A 1 181 ? -1.525 3.260 -12.015 1.00 82.00 181 THR A C 1
ATOM 1393 O O . THR A 1 181 ? -1.357 2.226 -11.365 1.00 82.00 181 THR A O 1
ATOM 1396 N N . SER A 1 182 ? -2.236 4.282 -11.529 1.00 82.81 182 SER A N 1
ATOM 1397 C CA . SER A 1 182 ? -2.976 4.213 -10.257 1.00 82.81 182 SER A CA 1
ATOM 1398 C C . SER A 1 182 ? -3.882 2.978 -10.181 1.00 82.81 182 SER A C 1
ATOM 1400 O O . SER A 1 182 ? -3.964 2.323 -9.144 1.00 82.81 182 SER A O 1
ATOM 1402 N N . ASP A 1 183 ? -4.494 2.608 -11.304 1.00 83.69 183 ASP A N 1
ATOM 1403 C CA . ASP A 1 183 ? -5.488 1.537 -11.381 1.00 83.69 183 ASP A CA 1
ATOM 1404 C C . ASP A 1 183 ? -4.864 0.145 -11.203 1.00 83.69 183 ASP A C 1
ATOM 1406 O O . ASP A 1 183 ? -5.484 -0.764 -10.647 1.00 83.69 183 ASP A O 1
ATOM 1410 N N . ASP A 1 184 ? -3.605 -0.024 -11.610 1.00 85.69 184 ASP A N 1
ATOM 1411 C CA . ASP A 1 184 ? -2.889 -1.292 -11.470 1.00 85.69 184 ASP A CA 1
ATOM 1412 C C . ASP A 1 184 ? -2.478 -1.557 -10.005 1.00 85.69 184 ASP A C 1
ATOM 1414 O O . ASP A 1 184 ? -2.270 -2.708 -9.604 1.00 85.69 184 ASP A O 1
ATOM 1418 N N . LEU A 1 185 ? -2.372 -0.506 -9.181 1.00 87.31 185 LEU A N 1
ATOM 1419 C CA . LEU A 1 185 ? -1.803 -0.598 -7.839 1.00 87.31 185 LEU A CA 1
ATOM 1420 C C . LEU A 1 185 ? -2.675 -1.417 -6.877 1.00 87.31 185 LEU A C 1
ATOM 1422 O O . LEU A 1 185 ? -2.146 -2.212 -6.098 1.00 87.31 185 LEU A O 1
ATOM 1426 N N . ALA A 1 186 ? -4.000 -1.280 -6.955 1.00 88.00 186 ALA A N 1
ATOM 1427 C CA . ALA A 1 186 ? -4.922 -2.031 -6.102 1.00 88.00 186 ALA A CA 1
ATOM 1428 C C . ALA A 1 186 ? -4.789 -3.550 -6.319 1.00 88.00 186 ALA A C 1
ATOM 1430 O O . ALA A 1 186 ? -4.724 -4.323 -5.359 1.00 88.00 186 ALA A O 1
ATOM 1431 N N . ALA A 1 187 ? -4.672 -3.977 -7.579 1.00 88.31 187 ALA A N 1
ATOM 1432 C CA . ALA A 1 187 ? -4.486 -5.381 -7.929 1.00 88.31 187 ALA A CA 1
ATOM 1433 C C . ALA A 1 187 ? -3.108 -5.906 -7.487 1.00 88.31 187 ALA A C 1
ATOM 1435 O O . ALA A 1 187 ? -3.007 -7.020 -6.966 1.00 88.31 187 ALA A O 1
ATOM 1436 N N . ILE A 1 188 ? -2.054 -5.087 -7.603 1.00 90.12 188 ILE A N 1
ATOM 1437 C CA . ILE A 1 188 ? -0.715 -5.437 -7.105 1.00 90.12 188 ILE A CA 1
ATOM 1438 C C . ILE A 1 188 ? -0.718 -5.593 -5.576 1.00 90.12 188 ILE A C 1
ATOM 1440 O O . ILE A 1 188 ? -0.113 -6.537 -5.069 1.00 90.12 188 ILE A O 1
ATOM 1444 N N . ILE A 1 189 ? -1.412 -4.723 -4.834 1.00 91.31 189 ILE A N 1
ATOM 1445 C CA . ILE A 1 189 ? -1.546 -4.829 -3.369 1.00 91.31 189 ILE A CA 1
ATOM 1446 C C . ILE A 1 189 ? -2.269 -6.122 -2.980 1.00 91.31 189 ILE A C 1
ATOM 1448 O O . ILE A 1 189 ? -1.814 -6.828 -2.078 1.00 91.31 189 ILE A O 1
ATOM 1452 N N . ALA A 1 190 ? -3.363 -6.447 -3.672 1.00 89.06 190 ALA A N 1
ATOM 1453 C CA . ALA A 1 190 ? -4.153 -7.641 -3.389 1.00 89.06 190 ALA A CA 1
ATOM 1454 C C . ALA A 1 190 ? -3.377 -8.939 -3.673 1.00 89.06 190 ALA A C 1
ATOM 1456 O O . ALA A 1 190 ? -3.399 -9.862 -2.858 1.00 89.06 190 ALA A O 1
ATOM 1457 N N . ASN A 1 191 ? -2.667 -9.003 -4.804 1.00 89.81 191 ASN A N 1
ATOM 1458 C CA . ASN A 1 191 ? -1.985 -10.219 -5.253 1.00 89.81 191 ASN A CA 1
ATOM 1459 C C . ASN A 1 191 ? -0.568 -10.368 -4.678 1.00 89.81 191 ASN A C 1
ATOM 1461 O O . ASN A 1 191 ? -0.125 -11.480 -4.396 1.00 89.81 191 ASN A O 1
ATOM 1465 N N . ASN A 1 192 ? 0.164 -9.264 -4.512 1.00 91.56 192 ASN A N 1
ATOM 1466 C CA . ASN A 1 192 ? 1.595 -9.259 -4.205 1.00 91.56 192 ASN A CA 1
ATOM 1467 C C . ASN A 1 192 ? 1.958 -8.185 -3.151 1.00 91.56 192 ASN A C 1
ATOM 1469 O O . ASN A 1 192 ? 2.750 -7.279 -3.437 1.00 91.56 192 ASN A O 1
ATOM 1473 N N . PRO A 1 193 ? 1.468 -8.285 -1.899 1.00 88.31 193 PRO A N 1
ATOM 1474 C CA . PRO A 1 193 ? 1.673 -7.253 -0.870 1.00 88.31 193 PRO A CA 1
ATOM 1475 C C . PRO A 1 193 ? 3.149 -6.982 -0.553 1.00 88.31 193 PRO A C 1
ATOM 1477 O O . PRO A 1 193 ? 3.562 -5.855 -0.287 1.00 88.31 193 PRO A O 1
ATOM 1480 N N . THR A 1 194 ? 3.992 -8.008 -0.641 1.00 88.69 194 THR A N 1
ATOM 1481 C CA . THR A 1 194 ? 5.441 -7.890 -0.442 1.00 88.69 194 THR A CA 1
ATOM 1482 C C . THR A 1 194 ? 6.138 -7.042 -1.505 1.00 88.69 194 THR A C 1
ATOM 1484 O O . THR A 1 194 ? 7.177 -6.458 -1.207 1.00 88.69 194 THR A O 1
ATOM 1487 N N . LEU A 1 195 ? 5.587 -6.991 -2.723 1.00 89.88 195 LEU A N 1
ATOM 1488 C CA . LEU A 1 195 ? 6.092 -6.184 -3.836 1.00 89.88 195 LEU A CA 1
ATOM 1489 C C . LEU A 1 195 ? 5.472 -4.780 -3.839 1.00 89.88 195 LEU A C 1
ATOM 1491 O O . LEU A 1 195 ? 6.127 -3.817 -4.225 1.00 89.88 195 LEU A O 1
ATOM 1495 N N . ALA A 1 196 ? 4.225 -4.650 -3.383 1.00 90.50 196 ALA A N 1
ATOM 1496 C CA . ALA A 1 196 ? 3.514 -3.378 -3.392 1.00 90.50 196 ALA A CA 1
ATOM 1497 C C . ALA A 1 196 ? 4.263 -2.279 -2.623 1.00 90.50 196 ALA A C 1
ATOM 1499 O O . ALA A 1 196 ? 4.409 -1.174 -3.134 1.00 90.50 196 ALA A O 1
ATOM 1500 N N . HIS A 1 197 ? 4.818 -2.591 -1.445 1.00 91.75 197 HIS A N 1
ATOM 1501 C CA . HIS A 1 197 ? 5.601 -1.627 -0.664 1.00 91.75 197 HIS A CA 1
ATOM 1502 C C . HIS A 1 197 ? 6.783 -1.013 -1.444 1.00 91.75 197 HIS A C 1
ATOM 1504 O O . HIS A 1 197 ? 6.795 0.206 -1.616 1.00 91.75 197 HIS A O 1
ATOM 1510 N N . PRO A 1 198 ? 7.778 -1.792 -1.928 1.00 90.81 198 PRO A N 1
ATOM 1511 C CA . PRO A 1 198 ? 8.913 -1.215 -2.646 1.00 90.81 198 PRO A CA 1
ATOM 1512 C C . PRO A 1 198 ? 8.501 -0.516 -3.947 1.00 90.81 198 PRO A C 1
ATOM 1514 O O . PRO A 1 198 ? 9.130 0.473 -4.310 1.00 90.81 198 PRO A O 1
ATOM 1517 N N . VAL A 1 199 ? 7.440 -0.975 -4.621 1.00 90.38 199 VAL A N 1
ATOM 1518 C CA . VAL A 1 199 ? 6.902 -0.306 -5.817 1.00 90.38 199 VAL A CA 1
ATOM 1519 C C . VAL A 1 199 ? 6.344 1.074 -5.473 1.00 90.38 199 VAL A C 1
ATOM 1521 O O . VAL A 1 199 ? 6.737 2.052 -6.100 1.00 90.38 199 VAL A O 1
ATOM 1524 N N . ILE A 1 200 ? 5.484 1.179 -4.457 1.00 90.75 200 ILE A N 1
ATOM 1525 C CA . ILE A 1 200 ? 4.904 2.460 -4.022 1.00 90.75 200 ILE A CA 1
ATOM 1526 C C . ILE A 1 200 ? 6.007 3.410 -3.554 1.00 90.75 200 ILE A C 1
ATOM 1528 O O . ILE A 1 200 ? 6.040 4.562 -3.975 1.00 90.75 200 ILE A O 1
ATOM 1532 N N . ALA A 1 201 ? 6.949 2.927 -2.741 1.00 90.44 201 ALA A N 1
ATOM 1533 C CA . ALA A 1 201 ? 8.051 3.747 -2.249 1.00 90.44 201 ALA A CA 1
ATOM 1534 C C . ALA A 1 201 ? 8.926 4.292 -3.391 1.00 90.44 201 ALA A C 1
ATOM 1536 O O . ALA A 1 201 ? 9.301 5.469 -3.389 1.00 90.44 201 ALA A O 1
ATOM 1537 N N . ALA A 1 202 ? 9.211 3.458 -4.397 1.00 88.50 202 ALA A N 1
ATOM 1538 C CA . ALA A 1 202 ? 9.956 3.862 -5.582 1.00 88.50 202 ALA A CA 1
ATOM 1539 C C . ALA A 1 202 ? 9.163 4.833 -6.473 1.00 88.50 202 ALA A C 1
ATOM 1541 O O . ALA A 1 202 ? 9.748 5.803 -6.957 1.00 88.50 202 ALA A O 1
ATOM 1542 N N . LEU A 1 203 ? 7.848 4.633 -6.642 1.00 87.69 203 LEU A N 1
ATOM 1543 C CA . LEU A 1 203 ? 6.968 5.551 -7.375 1.00 87.69 203 LEU A CA 1
ATOM 1544 C C . LEU A 1 203 ? 6.901 6.925 -6.703 1.00 87.69 203 LEU A C 1
ATOM 1546 O O . LEU A 1 203 ? 7.050 7.931 -7.393 1.00 87.69 203 LEU A O 1
ATOM 1550 N N . ILE A 1 204 ? 6.736 6.969 -5.378 1.00 87.88 204 ILE A N 1
ATOM 1551 C CA . ILE A 1 204 ? 6.717 8.218 -4.608 1.00 87.88 204 ILE A CA 1
ATOM 1552 C C . ILE A 1 204 ? 8.073 8.916 -4.741 1.00 87.88 204 ILE A C 1
ATOM 1554 O O . ILE A 1 204 ? 8.135 10.059 -5.174 1.00 87.88 204 ILE A O 1
ATOM 1558 N N . THR A 1 205 ? 9.173 8.219 -4.451 1.00 88.00 205 THR A N 1
ATOM 1559 C CA . THR A 1 205 ? 10.512 8.833 -4.427 1.00 88.00 205 THR A CA 1
ATOM 1560 C C . THR A 1 205 ? 10.967 9.310 -5.809 1.00 88.00 205 THR A C 1
ATOM 1562 O O . THR A 1 205 ? 11.604 10.353 -5.919 1.00 88.00 205 THR A O 1
ATOM 1565 N N . SER A 1 206 ? 10.643 8.568 -6.873 1.00 84.81 206 SER A N 1
ATOM 1566 C CA . SER A 1 206 ? 11.086 8.900 -8.236 1.00 84.81 206 SER A CA 1
ATOM 1567 C C . SER A 1 206 ? 10.254 10.007 -8.885 1.00 84.81 206 SER A C 1
ATOM 1569 O O . SER A 1 206 ? 10.788 10.763 -9.699 1.00 84.81 206 SER A O 1
ATOM 1571 N N . ASN A 1 207 ? 8.958 10.094 -8.558 1.00 83.50 207 ASN A N 1
ATOM 1572 C CA . ASN A 1 207 ? 8.035 11.024 -9.213 1.00 83.50 207 ASN A CA 1
ATOM 1573 C C . ASN A 1 207 ? 7.735 12.277 -8.391 1.00 83.50 207 ASN A C 1
ATOM 1575 O O . ASN A 1 207 ? 7.257 13.246 -8.973 1.00 83.50 207 ASN A O 1
ATOM 1579 N N . TRP A 1 208 ? 8.063 12.309 -7.095 1.00 82.00 208 TRP A N 1
ATOM 1580 C CA . TRP A 1 208 ? 7.783 13.469 -6.245 1.00 82.00 208 TRP A CA 1
ATOM 1581 C C . TRP A 1 208 ? 8.356 14.776 -6.802 1.00 82.00 208 TRP A C 1
ATOM 1583 O O . TRP A 1 208 ? 7.630 15.756 -6.908 1.00 82.00 208 TRP A O 1
ATOM 1593 N N . ASP A 1 209 ? 9.615 14.771 -7.248 1.00 79.25 209 ASP A N 1
ATOM 1594 C CA . ASP A 1 209 ? 10.274 15.968 -7.794 1.00 79.25 209 ASP A CA 1
ATOM 1595 C C . ASP A 1 209 ? 9.773 16.360 -9.197 1.00 79.25 209 ASP A C 1
ATOM 1597 O O . ASP A 1 209 ? 9.965 17.497 -9.629 1.00 79.25 209 ASP A O 1
ATOM 1601 N N . ARG A 1 210 ? 9.173 15.421 -9.942 1.00 80.00 210 ARG A N 1
ATOM 1602 C CA . ARG A 1 210 ? 8.794 15.616 -11.353 1.00 80.00 210 ARG A CA 1
ATOM 1603 C C . ARG A 1 210 ? 7.328 15.981 -11.523 1.00 80.00 210 ARG A C 1
ATOM 1605 O O . ARG A 1 210 ? 7.018 16.867 -12.313 1.00 80.00 210 ARG A O 1
ATOM 1612 N N . ASP A 1 211 ? 6.450 15.275 -10.820 1.00 81.69 211 ASP A N 1
ATOM 1613 C CA . ASP A 1 211 ? 5.005 15.448 -10.900 1.00 81.69 211 ASP A CA 1
ATOM 1614 C C . ASP A 1 211 ? 4.330 15.048 -9.571 1.00 81.69 211 ASP A C 1
ATOM 1616 O O . ASP A 1 211 ? 3.879 13.906 -9.411 1.00 81.69 211 ASP A O 1
ATOM 1620 N N . PRO A 1 212 ? 4.221 15.987 -8.612 1.00 80.88 212 PRO A N 1
ATOM 1621 C CA . PRO A 1 212 ? 3.553 15.750 -7.333 1.00 80.88 212 PRO A CA 1
ATOM 1622 C C . PRO A 1 212 ? 2.090 15.311 -7.476 1.00 80.88 212 PRO A C 1
ATOM 1624 O O . PRO A 1 212 ? 1.584 14.585 -6.62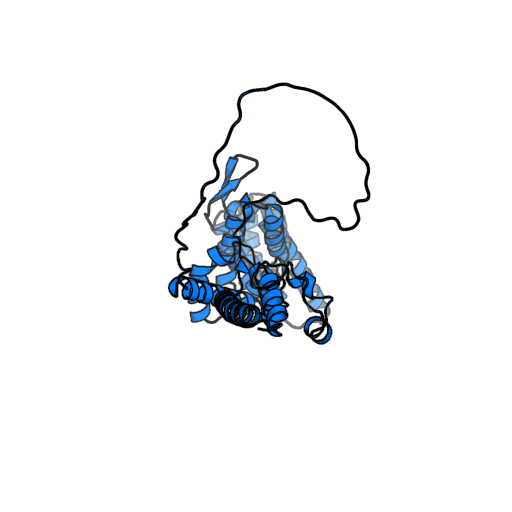3 1.00 80.88 212 PRO A O 1
ATOM 1627 N N . ILE A 1 213 ? 1.405 15.717 -8.553 1.00 82.69 213 ILE A N 1
ATOM 1628 C CA . ILE A 1 213 ? -0.012 15.396 -8.768 1.00 82.69 213 ILE A CA 1
ATOM 1629 C C . ILE A 1 213 ? -0.167 13.899 -9.040 1.00 82.69 213 ILE A C 1
ATOM 1631 O O . ILE A 1 213 ? -1.039 13.258 -8.454 1.00 82.69 213 ILE A O 1
ATOM 1635 N N . SER A 1 214 ? 0.718 13.321 -9.859 1.00 83.38 214 SER A N 1
ATOM 1636 C CA . SER A 1 214 ? 0.741 11.870 -10.087 1.00 83.38 214 SER A CA 1
ATOM 1637 C C . SER A 1 214 ? 0.980 11.083 -8.793 1.00 83.38 214 SER A C 1
ATOM 1639 O O . SER A 1 214 ? 0.368 10.040 -8.575 1.00 83.38 214 SER A O 1
ATOM 1641 N N . VAL A 1 215 ? 1.814 11.605 -7.884 1.00 85.12 215 VAL A N 1
ATOM 1642 C CA . VAL A 1 215 ? 2.066 10.961 -6.589 1.00 85.12 215 VAL A CA 1
ATOM 1643 C C . VAL A 1 215 ? 0.818 10.951 -5.716 1.00 85.12 215 VAL A C 1
ATOM 1645 O O . VAL A 1 215 ? 0.494 9.915 -5.133 1.00 85.12 215 VAL A O 1
ATOM 1648 N N . LEU A 1 216 ? 0.085 12.064 -5.671 1.00 86.88 216 LEU A N 1
ATOM 1649 C CA . LEU A 1 216 ? -1.185 12.134 -4.951 1.00 86.88 216 LEU A CA 1
ATOM 1650 C C . LEU A 1 216 ? -2.210 11.139 -5.509 1.00 86.88 216 LEU A C 1
ATOM 1652 O O . LEU A 1 216 ? -2.910 10.513 -4.723 1.00 86.88 216 LEU A O 1
ATOM 1656 N N . GLN A 1 217 ? -2.235 10.899 -6.825 1.00 88.62 217 GLN A N 1
ATOM 1657 C CA . GLN A 1 217 ? -3.101 9.874 -7.423 1.00 88.62 217 GLN A CA 1
ATOM 1658 C C . GLN A 1 217 ? -2.744 8.457 -6.947 1.00 88.62 217 GLN A C 1
ATOM 1660 O O . GLN A 1 217 ? -3.640 7.672 -6.639 1.00 88.62 217 GLN A O 1
ATOM 1665 N N . TYR A 1 218 ? -1.454 8.115 -6.827 1.00 88.44 218 TYR A N 1
ATOM 1666 C CA . TYR A 1 218 ? -1.051 6.819 -6.260 1.00 88.44 218 TYR A CA 1
ATOM 1667 C C . TYR A 1 218 ? -1.422 6.697 -4.775 1.00 88.44 218 TYR A C 1
ATOM 1669 O O . TYR A 1 218 ? -1.812 5.619 -4.325 1.00 88.44 218 TYR A O 1
ATOM 1677 N N . LEU A 1 219 ? -1.325 7.791 -4.011 1.00 89.81 219 LEU A N 1
ATOM 1678 C CA . LEU A 1 219 ? -1.744 7.824 -2.607 1.00 89.81 219 LEU A CA 1
ATOM 1679 C C . LEU A 1 219 ? -3.267 7.745 -2.454 1.00 89.81 219 LEU A C 1
ATOM 1681 O O . LEU A 1 219 ? -3.745 7.103 -1.521 1.00 89.81 219 LEU A O 1
ATOM 1685 N N . AS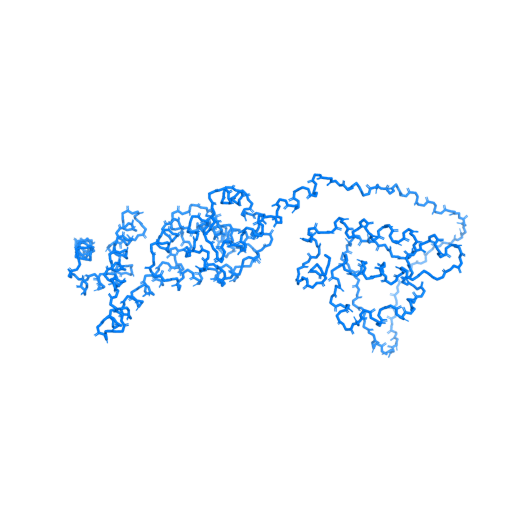P A 1 220 ? -4.032 8.334 -3.372 1.00 90.75 220 ASP A N 1
ATOM 1686 C CA . ASP A 1 220 ? -5.495 8.265 -3.373 1.00 90.75 220 ASP A CA 1
ATOM 1687 C C . ASP A 1 220 ? -5.999 6.830 -3.526 1.00 90.75 220 ASP A C 1
ATOM 1689 O O . ASP A 1 220 ? -6.986 6.457 -2.893 1.00 90.75 220 ASP A O 1
ATOM 1693 N N . VAL A 1 221 ? -5.295 5.982 -4.280 1.00 90.62 221 VAL A N 1
ATOM 1694 C CA . VAL A 1 221 ? -5.636 4.554 -4.372 1.00 90.62 221 VAL A CA 1
ATOM 1695 C C . VAL A 1 221 ? -5.574 3.895 -2.997 1.00 90.62 221 VAL A C 1
ATOM 1697 O O . VAL A 1 221 ? -6.475 3.138 -2.647 1.00 90.62 221 VAL A O 1
ATOM 1700 N N . LEU A 1 222 ? -4.564 4.225 -2.181 1.00 90.69 222 LEU A N 1
ATOM 1701 C CA . LEU A 1 222 ? -4.402 3.665 -0.835 1.00 90.69 222 LEU A CA 1
ATOM 1702 C C . LEU A 1 222 ? -5.535 4.052 0.121 1.00 90.69 222 LEU A C 1
ATOM 1704 O O . LEU A 1 222 ? -5.783 3.320 1.076 1.00 90.69 222 LEU A O 1
ATOM 1708 N N . LYS A 1 223 ? -6.237 5.161 -0.139 1.00 91.88 223 LYS A N 1
ATOM 1709 C CA . LYS A 1 223 ? -7.405 5.580 0.650 1.00 91.88 223 LYS A CA 1
ATOM 1710 C C . LYS A 1 223 ? -8.608 4.659 0.427 1.00 91.88 223 LYS A C 1
ATOM 1712 O O . LYS A 1 223 ? -9.397 4.480 1.343 1.00 91.88 223 LYS A O 1
ATOM 1717 N N . HIS A 1 224 ? -8.711 4.054 -0.759 1.00 89.69 224 HIS A N 1
ATOM 1718 C CA . HIS A 1 224 ? -9.884 3.295 -1.208 1.00 89.69 224 HIS A CA 1
ATOM 1719 C C . HIS A 1 224 ? -9.649 1.777 -1.291 1.00 89.69 224 HIS A C 1
ATOM 1721 O O . HIS A 1 224 ? -10.491 1.043 -1.812 1.00 89.69 224 HIS A O 1
ATOM 1727 N N . ILE A 1 225 ? -8.501 1.272 -0.822 1.00 89.00 225 ILE A N 1
ATOM 1728 C CA . ILE A 1 225 ? -8.246 -0.174 -0.826 1.00 89.00 225 ILE A CA 1
ATOM 1729 C C . ILE A 1 225 ? -9.140 -0.886 0.201 1.00 89.00 225 ILE A C 1
ATOM 1731 O O . ILE A 1 225 ? -9.328 -0.386 1.311 1.00 89.00 225 ILE A O 1
ATOM 1735 N N . PRO A 1 226 ? -9.647 -2.093 -0.111 1.00 87.44 226 PRO A N 1
ATOM 1736 C CA . PRO A 1 226 ? -10.482 -2.833 0.825 1.00 87.44 226 PRO A CA 1
ATOM 1737 C C . PRO A 1 226 ? -9.690 -3.217 2.090 1.00 87.44 226 PRO A C 1
ATOM 1739 O O . PRO A 1 226 ? -8.487 -3.505 1.989 1.00 87.44 226 PRO A O 1
ATOM 1742 N N . PRO A 1 227 ? -10.343 -3.290 3.268 1.00 88.44 227 PRO A N 1
ATOM 1743 C CA . PRO A 1 227 ? -9.721 -3.607 4.558 1.00 88.44 227 PRO A CA 1
ATOM 1744 C C . PRO A 1 227 ? -9.332 -5.091 4.673 1.00 88.44 227 PRO A C 1
ATOM 1746 O O . PRO A 1 227 ? -9.895 -5.872 5.440 1.00 88.44 227 PRO A O 1
ATOM 1749 N N . THR A 1 228 ? -8.347 -5.505 3.881 1.00 89.38 228 THR A N 1
ATOM 1750 C CA . THR A 1 228 ? -7.815 -6.871 3.851 1.00 89.38 228 THR A CA 1
ATOM 1751 C C . THR A 1 228 ? -6.456 -6.945 4.544 1.00 89.38 228 THR A C 1
ATOM 1753 O O . THR A 1 228 ? -5.756 -5.943 4.695 1.00 89.38 228 THR A O 1
ATOM 1756 N N . LEU A 1 229 ? -6.042 -8.146 4.961 1.00 89.38 229 LEU A N 1
ATOM 1757 C CA . LEU A 1 229 ? -4.730 -8.352 5.585 1.00 89.38 229 LEU A CA 1
ATOM 1758 C C . LEU A 1 229 ? -3.553 -7.846 4.712 1.00 89.38 229 LEU A C 1
ATOM 1760 O O . LEU A 1 229 ? -2.682 -7.175 5.268 1.00 89.38 229 LEU A O 1
ATOM 1764 N N . PRO A 1 230 ? -3.526 -8.087 3.381 1.00 90.56 230 PRO A N 1
ATOM 1765 C CA . PRO A 1 230 ? -2.548 -7.473 2.479 1.00 90.56 230 PRO A CA 1
ATOM 1766 C C . PRO A 1 230 ? -2.510 -5.942 2.557 1.00 90.56 230 PRO A C 1
ATOM 1768 O O . PRO A 1 230 ? -1.429 -5.369 2.687 1.00 90.56 230 PRO A O 1
ATOM 1771 N N . SER A 1 231 ? -3.674 -5.284 2.548 1.00 91.69 231 SER A N 1
ATOM 1772 C CA . SER A 1 231 ? -3.783 -3.821 2.640 1.00 91.69 231 SER A CA 1
ATOM 1773 C C . SER A 1 231 ? -3.166 -3.281 3.933 1.00 91.69 231 SER A C 1
ATOM 1775 O O . SER A 1 231 ? -2.368 -2.343 3.898 1.00 91.69 231 SER A O 1
ATOM 1777 N N . TYR A 1 232 ? -3.472 -3.911 5.074 1.00 92.56 232 TYR A N 1
ATOM 1778 C CA . TYR A 1 232 ? -2.920 -3.514 6.374 1.00 92.56 232 TYR A CA 1
ATOM 1779 C C . TYR A 1 232 ? -1.405 -3.727 6.478 1.00 92.56 232 TYR A C 1
ATOM 1781 O O . TYR A 1 232 ? -0.721 -2.913 7.099 1.00 92.56 232 TYR A O 1
ATOM 1789 N N . ASP A 1 233 ? -0.865 -4.800 5.888 1.00 91.19 233 ASP A N 1
ATOM 1790 C CA . ASP A 1 233 ? 0.583 -5.050 5.876 1.00 91.19 233 ASP A CA 1
ATOM 1791 C C . ASP A 1 233 ? 1.317 -4.007 5.024 1.00 91.19 233 ASP A C 1
ATOM 1793 O O . ASP A 1 233 ? 2.298 -3.419 5.482 1.00 91.19 233 ASP A O 1
ATOM 1797 N N . VAL A 1 234 ? 0.812 -3.706 3.822 1.00 92.62 234 VAL A N 1
ATOM 1798 C CA . VAL A 1 234 ? 1.399 -2.678 2.948 1.00 92.62 234 VAL A CA 1
ATOM 1799 C C . VAL A 1 234 ? 1.367 -1.311 3.626 1.00 92.62 234 VAL A C 1
ATOM 1801 O O . VAL A 1 234 ? 2.417 -0.679 3.759 1.00 92.62 234 VAL A O 1
ATOM 1804 N N . LEU A 1 235 ? 0.204 -0.881 4.125 1.00 93.12 235 LEU A N 1
ATOM 1805 C CA . LEU A 1 235 ? 0.071 0.410 4.798 1.00 93.12 235 LEU A CA 1
ATOM 1806 C C . LEU A 1 235 ? 0.927 0.473 6.071 1.00 93.12 235 LEU A C 1
ATOM 1808 O O . LEU A 1 235 ? 1.613 1.461 6.320 1.00 93.12 235 LEU A O 1
ATOM 1812 N N . GLY A 1 236 ? 0.953 -0.609 6.852 1.00 91.50 236 GLY A N 1
ATOM 1813 C CA . GLY A 1 236 ? 1.762 -0.709 8.062 1.00 91.50 236 GLY A CA 1
ATOM 1814 C C . GLY A 1 236 ? 3.270 -0.649 7.807 1.00 91.50 236 GLY A C 1
ATOM 1815 O O . GLY A 1 236 ? 3.998 -0.174 8.679 1.00 91.50 236 GLY A O 1
ATOM 1816 N N . ARG A 1 237 ? 3.746 -1.110 6.643 1.00 92.31 237 ARG A N 1
ATOM 1817 C CA . ARG A 1 237 ? 5.147 -0.959 6.219 1.00 92.31 237 ARG A CA 1
ATOM 1818 C C . ARG A 1 237 ? 5.435 0.455 5.723 1.00 92.31 237 ARG A C 1
ATOM 1820 O O . ARG A 1 237 ? 6.432 1.025 6.149 1.00 92.31 237 ARG A O 1
ATOM 1827 N N . LEU A 1 238 ? 4.539 1.035 4.921 1.00 92.56 238 LEU A N 1
ATOM 1828 C CA . LEU A 1 238 ? 4.678 2.407 4.416 1.00 92.56 238 LEU A CA 1
ATOM 1829 C C . LEU A 1 238 ? 4.730 3.436 5.553 1.00 92.56 238 LEU A C 1
ATOM 1831 O O . LEU A 1 238 ? 5.582 4.316 5.549 1.00 92.56 238 LEU A O 1
ATOM 1835 N N . LEU A 1 239 ? 3.897 3.271 6.585 1.00 92.69 239 LEU A N 1
ATOM 1836 C CA . LEU A 1 239 ? 3.904 4.115 7.789 1.00 92.69 239 LEU A CA 1
ATOM 1837 C C . LEU A 1 239 ? 5.176 3.982 8.644 1.00 92.69 239 LEU A C 1
ATOM 1839 O O . LEU A 1 239 ? 5.347 4.719 9.611 1.00 92.69 239 LEU A O 1
ATOM 1843 N N . ARG A 1 240 ? 6.056 3.026 8.334 1.00 90.25 240 ARG A N 1
ATOM 1844 C CA . ARG A 1 240 ? 7.358 2.848 8.994 1.00 90.25 240 ARG A CA 1
ATOM 1845 C C . ARG A 1 240 ? 8.524 3.178 8.074 1.00 90.25 240 ARG A C 1
ATOM 1847 O O . ARG A 1 240 ? 9.662 3.062 8.520 1.00 90.25 240 ARG A O 1
ATOM 1854 N N . ASP A 1 241 ? 8.264 3.526 6.816 1.00 89.69 241 ASP A N 1
ATOM 1855 C CA . ASP A 1 241 ? 9.308 3.759 5.831 1.00 89.69 241 ASP A CA 1
ATOM 1856 C C . ASP A 1 241 ? 10.006 5.108 6.108 1.00 89.69 241 ASP A C 1
ATOM 1858 O O . ASP A 1 241 ? 9.387 6.169 5.958 1.00 89.69 241 ASP A O 1
ATOM 1862 N N . PRO A 1 242 ? 11.294 5.101 6.516 1.00 89.56 242 PRO A N 1
ATOM 1863 C CA . PRO A 1 242 ? 12.032 6.314 6.850 1.00 89.56 242 PRO A CA 1
ATOM 1864 C C . PRO A 1 242 ? 12.626 7.008 5.613 1.00 89.56 242 PRO A C 1
ATOM 1866 O O . PRO A 1 242 ? 13.434 7.932 5.762 1.00 89.56 242 PRO A O 1
ATOM 1869 N N . THR A 1 243 ? 12.307 6.545 4.399 1.00 87.56 243 THR A N 1
ATOM 1870 C CA . THR A 1 243 ? 12.840 7.112 3.159 1.00 87.56 243 THR A CA 1
ATOM 1871 C C . THR A 1 243 ? 12.469 8.587 3.061 1.00 87.56 243 THR A C 1
ATOM 1873 O O . THR A 1 243 ? 11.306 8.976 3.180 1.00 87.56 243 THR A O 1
ATOM 1876 N N . ARG A 1 244 ? 13.501 9.416 2.889 1.00 86.31 244 ARG A N 1
ATOM 1877 C CA . ARG A 1 244 ? 13.403 10.875 2.903 1.00 86.31 244 ARG A CA 1
ATOM 1878 C C . ARG A 1 244 ? 12.984 11.396 1.537 1.00 86.31 244 ARG A C 1
ATOM 1880 O O . ARG A 1 244 ? 13.652 11.119 0.544 1.00 86.31 244 ARG A O 1
ATOM 1887 N N . ILE A 1 245 ? 11.950 12.220 1.537 1.00 84.19 245 ILE A N 1
ATOM 1888 C CA . ILE A 1 245 ? 11.447 12.976 0.399 1.00 84.19 245 ILE A CA 1
ATOM 1889 C C . ILE A 1 245 ? 11.749 14.456 0.661 1.00 84.19 245 ILE A C 1
ATOM 1891 O O . ILE A 1 245 ? 11.698 14.933 1.797 1.00 84.19 245 ILE A O 1
ATOM 1895 N N . ARG A 1 246 ? 12.130 15.194 -0.381 1.00 78.06 246 ARG A N 1
ATOM 1896 C CA . ARG A 1 246 ? 12.329 16.642 -0.279 1.00 78.06 246 ARG A CA 1
ATOM 1897 C C . ARG A 1 246 ? 11.011 17.332 -0.581 1.00 78.06 246 ARG A C 1
ATOM 1899 O O . ARG A 1 246 ? 10.495 17.195 -1.681 1.00 78.06 246 ARG A O 1
ATOM 1906 N N . ASP A 1 247 ? 10.466 18.076 0.372 1.00 71.12 247 ASP A N 1
ATOM 1907 C CA . ASP A 1 247 ? 9.291 18.892 0.093 1.00 71.12 247 ASP A CA 1
ATOM 1908 C C . ASP A 1 247 ? 9.700 20.098 -0.767 1.00 71.12 247 ASP A C 1
ATOM 1910 O O . ASP A 1 247 ? 10.537 20.916 -0.372 1.00 71.12 247 ASP A O 1
ATOM 1914 N N . ILE A 1 248 ? 9.099 20.195 -1.953 1.00 66.12 248 ILE A N 1
ATOM 1915 C CA . ILE A 1 248 ? 9.333 21.263 -2.929 1.00 66.12 248 ILE A CA 1
ATOM 1916 C C . ILE A 1 248 ? 8.829 22.607 -2.382 1.00 66.12 248 ILE A C 1
ATOM 1918 O O . ILE A 1 248 ? 9.404 23.651 -2.688 1.00 66.12 248 ILE A O 1
ATOM 1922 N N . ASN A 1 249 ? 7.789 22.593 -1.540 1.00 64.88 249 ASN A N 1
ATOM 1923 C CA . ASN A 1 249 ? 7.109 23.803 -1.083 1.00 64.88 249 ASN A CA 1
ATOM 1924 C C . ASN A 1 249 ? 7.714 24.392 0.197 1.00 64.88 249 ASN A C 1
ATOM 1926 O O . ASN A 1 249 ? 7.773 25.612 0.338 1.00 64.88 249 ASN A O 1
ATOM 1930 N N . THR A 1 250 ? 8.174 23.556 1.133 1.00 65.56 250 THR A N 1
ATOM 1931 C CA . THR A 1 250 ? 8.711 24.026 2.428 1.00 65.56 250 THR A CA 1
ATOM 1932 C C . THR A 1 250 ? 10.229 23.912 2.560 1.00 65.56 250 THR A C 1
ATOM 1934 O O . THR A 1 250 ? 10.776 24.323 3.584 1.00 65.56 250 THR A O 1
ATOM 1937 N N . ALA A 1 251 ? 10.922 23.349 1.559 1.00 64.00 251 ALA A N 1
ATOM 1938 C CA . ALA A 1 251 ? 12.336 22.956 1.641 1.00 64.00 251 ALA A CA 1
ATOM 1939 C C . ALA A 1 251 ? 12.656 22.039 2.846 1.00 64.00 251 ALA A C 1
ATOM 1941 O O . ALA A 1 251 ? 13.821 21.851 3.212 1.00 64.00 251 ALA A O 1
ATOM 1942 N N . GLY A 1 252 ? 11.618 21.468 3.465 1.00 76.25 252 GLY A N 1
ATOM 1943 C CA . GLY A 1 252 ? 11.712 20.511 4.551 1.00 76.25 252 GLY A CA 1
ATOM 1944 C C . GLY A 1 252 ? 12.041 19.112 4.042 1.00 76.25 252 GLY A C 1
ATOM 1945 O O . GLY A 1 252 ? 11.841 18.771 2.875 1.00 76.25 252 GLY A O 1
ATOM 1946 N N . VAL A 1 253 ? 12.556 18.281 4.944 1.00 81.06 253 VAL A N 1
ATOM 1947 C CA . VAL A 1 253 ? 12.695 16.844 4.708 1.00 81.06 253 VAL A CA 1
ATOM 1948 C C . VAL A 1 253 ? 11.474 16.175 5.321 1.00 81.06 253 VAL A C 1
ATOM 1950 O O . VAL A 1 253 ? 11.345 16.159 6.543 1.00 81.06 253 VAL A O 1
ATOM 1953 N N . THR A 1 254 ? 10.594 15.640 4.481 1.00 87.19 254 THR A N 1
ATOM 1954 C CA . THR A 1 254 ? 9.485 14.778 4.901 1.00 87.19 254 THR A CA 1
ATOM 1955 C C . THR A 1 254 ? 9.873 13.318 4.682 1.00 87.19 254 THR A C 1
ATOM 1957 O O . THR A 1 254 ? 10.817 13.013 3.949 1.00 87.19 254 THR A O 1
ATOM 1960 N N . THR A 1 255 ? 9.209 12.385 5.357 1.00 90.88 255 THR A N 1
ATOM 1961 C CA . THR A 1 255 ? 9.391 10.949 5.096 1.00 90.88 255 THR A CA 1
ATOM 1962 C C . THR A 1 255 ? 8.164 10.368 4.403 1.00 90.88 255 THR A C 1
ATOM 1964 O O . THR A 1 255 ? 7.075 10.938 4.496 1.00 90.88 255 THR A O 1
ATOM 1967 N N . ILE A 1 256 ? 8.320 9.226 3.718 1.00 90.94 256 ILE A N 1
ATOM 1968 C CA . ILE A 1 256 ? 7.171 8.461 3.196 1.00 90.94 256 ILE A CA 1
ATOM 1969 C C . ILE A 1 256 ? 6.184 8.167 4.332 1.00 90.94 256 ILE A C 1
ATOM 1971 O O . ILE A 1 256 ? 4.982 8.356 4.155 1.00 90.94 256 ILE A O 1
ATOM 1975 N N . ALA A 1 257 ? 6.687 7.766 5.503 1.00 91.75 257 ALA A N 1
ATOM 1976 C CA . ALA A 1 257 ? 5.864 7.519 6.680 1.00 91.75 257 ALA A CA 1
ATOM 1977 C C . ALA A 1 257 ? 5.012 8.735 7.077 1.00 91.75 257 ALA A C 1
ATOM 1979 O O . ALA A 1 257 ? 3.807 8.586 7.283 1.00 91.75 257 ALA A O 1
ATOM 1980 N N . ASP A 1 258 ? 5.607 9.930 7.139 1.00 89.50 258 ASP A N 1
ATOM 1981 C CA . ASP A 1 258 ? 4.884 11.159 7.488 1.00 89.50 258 ASP A CA 1
ATOM 1982 C C . ASP A 1 258 ? 3.838 11.516 6.428 1.00 89.50 258 ASP A C 1
ATOM 1984 O O . ASP A 1 258 ? 2.703 11.852 6.764 1.00 89.50 258 ASP A O 1
ATOM 1988 N N . LEU A 1 259 ? 4.193 11.385 5.147 1.00 90.31 259 LEU A N 1
ATOM 1989 C CA . LEU A 1 259 ? 3.291 11.667 4.032 1.00 90.31 259 LEU A CA 1
ATOM 1990 C C . LEU A 1 259 ? 2.070 10.736 4.052 1.00 90.31 259 LEU A C 1
ATOM 1992 O O . LEU A 1 259 ? 0.933 11.194 3.977 1.00 90.31 259 LEU A O 1
ATOM 1996 N N . VAL A 1 260 ? 2.293 9.430 4.213 1.00 92.62 260 VAL A N 1
ATOM 1997 C CA . VAL A 1 260 ? 1.219 8.427 4.282 1.00 92.62 260 VAL A CA 1
ATOM 199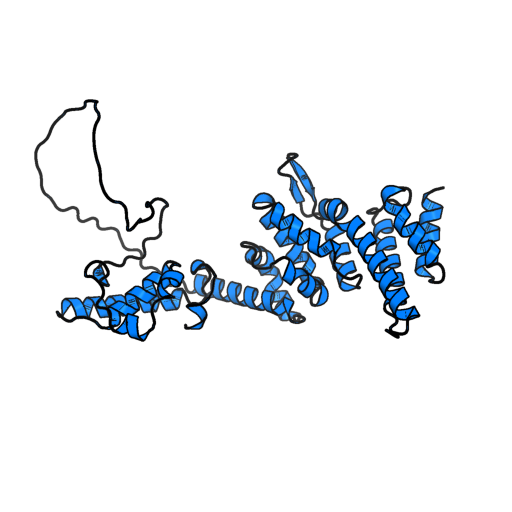8 C C . VAL A 1 260 ? 0.376 8.613 5.547 1.00 92.62 260 VAL A C 1
ATOM 2000 O O . VAL A 1 260 ? -0.844 8.443 5.504 1.00 92.62 260 VAL A O 1
ATOM 2003 N N . ARG A 1 261 ? 0.986 9.009 6.670 1.00 90.88 261 ARG A N 1
ATOM 2004 C CA . ARG A 1 261 ? 0.258 9.316 7.907 1.00 90.88 261 ARG A CA 1
ATOM 2005 C C . ARG A 1 261 ? -0.689 10.504 7.733 1.00 90.88 261 ARG A C 1
ATOM 2007 O O . ARG A 1 261 ? -1.827 10.412 8.180 1.00 90.88 261 ARG A O 1
ATOM 2014 N N . ILE A 1 262 ? -0.229 11.590 7.112 1.00 89.62 262 ILE A N 1
ATOM 2015 C CA . ILE A 1 262 ? -1.015 12.822 6.949 1.00 89.62 262 ILE A CA 1
ATOM 2016 C C . ILE A 1 262 ? -2.104 12.641 5.887 1.00 89.62 262 ILE A C 1
ATOM 2018 O O . ILE A 1 262 ? -3.255 12.996 6.125 1.00 89.62 262 ILE A O 1
ATOM 2022 N N . GLU A 1 263 ? -1.758 12.063 4.736 1.00 89.75 263 GLU A N 1
ATOM 2023 C CA . GLU A 1 263 ? -2.656 12.037 3.577 1.00 89.75 263 GLU A CA 1
ATOM 2024 C C . GLU A 1 263 ? -3.568 10.807 3.539 1.00 89.75 263 GLU A C 1
ATOM 2026 O O . GLU A 1 263 ? -4.709 10.907 3.095 1.00 89.75 263 GLU A O 1
ATOM 2031 N N . VAL A 1 264 ? -3.095 9.636 3.981 1.00 93.50 264 VAL A N 1
ATOM 2032 C CA . VAL A 1 264 ? -3.773 8.353 3.715 1.00 93.50 264 VAL A CA 1
ATOM 2033 C C . VAL A 1 264 ? -4.417 7.755 4.960 1.00 93.50 264 VAL A C 1
ATOM 2035 O O . VAL A 1 264 ? -5.537 7.262 4.876 1.00 93.50 264 VAL A O 1
ATOM 2038 N N . LEU A 1 265 ? -3.738 7.777 6.113 1.00 91.69 265 LEU A N 1
ATOM 2039 C CA . LEU A 1 265 ? -4.132 6.970 7.275 1.00 91.69 265 LEU A CA 1
ATOM 2040 C C . LEU A 1 265 ? -5.560 7.250 7.768 1.00 91.69 265 LEU A C 1
ATOM 2042 O O . LEU A 1 265 ? -6.321 6.304 7.963 1.00 91.69 265 LEU A O 1
ATOM 2046 N N . GLY A 1 266 ? -5.923 8.521 7.962 1.00 90.88 266 GLY A N 1
ATOM 2047 C CA . GLY A 1 266 ? -7.257 8.891 8.450 1.00 90.88 266 GLY A CA 1
ATOM 2048 C C . GLY A 1 266 ? -8.362 8.455 7.487 1.00 90.88 266 GLY A C 1
ATOM 2049 O O . GLY A 1 266 ? -9.303 7.775 7.885 1.00 90.88 266 GLY A O 1
ATOM 2050 N N . TRP A 1 267 ? -8.188 8.755 6.198 1.00 92.94 267 TRP A N 1
ATOM 2051 C CA . TRP A 1 267 ? -9.121 8.351 5.144 1.00 92.94 267 TRP A CA 1
ATOM 2052 C C . TRP A 1 267 ? -9.250 6.836 5.024 1.00 92.94 267 TRP A C 1
ATOM 2054 O O . TRP A 1 267 ? -10.356 6.321 4.923 1.00 92.94 267 TRP A O 1
ATOM 2064 N N . PHE A 1 268 ? -8.137 6.111 5.092 1.00 93.81 268 PHE A N 1
ATOM 2065 C CA . PHE A 1 268 ? -8.148 4.656 5.026 1.00 93.81 268 PHE A CA 1
ATOM 2066 C C . PHE A 1 268 ? -8.884 4.020 6.215 1.00 93.81 268 PHE A C 1
ATOM 2068 O O . PHE A 1 268 ? -9.590 3.025 6.040 1.00 93.81 268 PHE A O 1
ATOM 2075 N N . ILE A 1 269 ? -8.736 4.568 7.429 1.00 93.38 269 ILE A N 1
ATOM 2076 C CA . ILE A 1 269 ? -9.488 4.098 8.604 1.00 93.38 269 ILE A CA 1
ATOM 2077 C C . ILE A 1 269 ? -10.982 4.354 8.404 1.00 93.38 269 ILE A C 1
ATOM 2079 O O . ILE A 1 269 ? -11.776 3.433 8.604 1.00 93.38 269 ILE A O 1
ATOM 2083 N N . HIS A 1 270 ? -11.345 5.557 7.962 1.00 93.31 270 HIS A N 1
ATOM 2084 C CA . HIS A 1 270 ? -12.729 5.918 7.679 1.00 93.31 270 HIS A CA 1
ATOM 2085 C C . HIS A 1 270 ? -13.365 4.985 6.640 1.00 93.31 270 HIS A C 1
ATOM 2087 O O . HIS A 1 270 ? -14.420 4.395 6.880 1.00 93.31 270 HIS A O 1
ATOM 2093 N N . GLU A 1 271 ? -12.678 4.765 5.518 1.00 93.75 271 GLU A N 1
ATOM 2094 C CA . GLU A 1 271 ? -13.157 3.890 4.448 1.00 93.75 271 GLU A CA 1
ATOM 2095 C C . GLU A 1 271 ? -13.218 2.424 4.899 1.00 93.75 271 GLU A C 1
ATOM 2097 O O . GLU A 1 271 ? -14.164 1.708 4.578 1.00 93.75 271 GLU A O 1
ATOM 2102 N N . SER A 1 272 ? -12.267 1.978 5.730 1.00 93.25 272 SER A N 1
ATOM 2103 C CA . SER A 1 272 ? -12.314 0.645 6.345 1.00 93.25 272 SER A CA 1
ATOM 2104 C C . SER A 1 272 ? -13.558 0.465 7.218 1.00 93.25 272 SER A C 1
ATOM 2106 O O . SER A 1 272 ? -14.171 -0.602 7.195 1.00 93.25 272 SER A O 1
ATOM 2108 N N . ILE A 1 273 ? -13.938 1.486 7.991 1.00 93.75 273 ILE A N 1
ATOM 2109 C CA . ILE A 1 273 ? -15.134 1.458 8.842 1.00 93.75 273 ILE A CA 1
ATOM 2110 C C . ILE A 1 273 ? -16.400 1.458 7.983 1.00 93.75 273 ILE A C 1
ATOM 2112 O O . ILE A 1 273 ? -17.267 0.615 8.202 1.00 93.75 273 ILE A O 1
ATOM 2116 N N . SER A 1 274 ? -16.471 2.334 6.977 1.00 94.12 274 SER A N 1
ATOM 2117 C CA . SER A 1 274 ? -17.571 2.391 6.004 1.00 94.12 274 SER A CA 1
ATOM 2118 C C . SER A 1 274 ? -17.779 1.042 5.304 1.00 94.12 274 SER A C 1
ATOM 2120 O O . SER A 1 274 ? -18.890 0.510 5.253 1.00 94.12 274 SER A O 1
ATOM 2122 N N . TRP A 1 275 ? -16.691 0.417 4.845 1.00 93.50 275 TRP A N 1
ATOM 2123 C CA . TRP A 1 275 ? -16.730 -0.905 4.224 1.00 93.50 275 TRP A CA 1
ATOM 2124 C C . TRP A 1 275 ? -17.247 -1.986 5.181 1.00 93.50 275 TRP A C 1
ATOM 2126 O O . TRP A 1 275 ? -18.048 -2.832 4.783 1.00 93.50 275 TRP A O 1
ATOM 2136 N N . LEU A 1 276 ? -16.814 -1.965 6.448 1.00 92.56 276 LEU A N 1
ATOM 2137 C CA . LEU A 1 276 ? -17.272 -2.927 7.454 1.00 92.56 276 LEU A CA 1
ATOM 2138 C C . LEU A 1 276 ? -18.740 -2.721 7.827 1.00 92.56 276 LEU A C 1
ATOM 2140 O O . LEU A 1 276 ? -19.445 -3.708 8.018 1.00 92.56 276 LEU A O 1
ATOM 2144 N N . ASP A 1 277 ? -19.215 -1.481 7.888 1.00 92.25 277 ASP A N 1
ATOM 2145 C CA . ASP A 1 277 ? -20.629 -1.187 8.118 1.00 92.25 277 ASP A CA 1
ATOM 2146 C C . ASP A 1 277 ? -21.497 -1.750 6.978 1.00 92.25 277 ASP A C 1
ATOM 2148 O O . ASP A 1 277 ? -22.466 -2.463 7.246 1.00 92.25 277 ASP A O 1
ATOM 2152 N N . ASN A 1 278 ? -21.087 -1.562 5.718 1.00 91.44 278 ASN A N 1
ATOM 2153 C CA . ASN A 1 278 ? -21.760 -2.174 4.565 1.00 91.44 278 ASN A CA 1
ATOM 2154 C C . ASN A 1 278 ? -21.717 -3.713 4.624 1.00 91.44 278 ASN A C 1
ATOM 2156 O O . ASN A 1 278 ? -22.717 -4.384 4.363 1.00 91.44 278 ASN A O 1
ATOM 2160 N N . ALA A 1 279 ? -20.579 -4.294 5.020 1.00 89.88 279 ALA A N 1
ATOM 2161 C CA . ALA A 1 279 ? -20.448 -5.742 5.171 1.00 89.88 279 ALA A CA 1
ATOM 2162 C C . ALA A 1 279 ? -21.367 -6.305 6.275 1.00 89.88 279 ALA A C 1
ATOM 2164 O O . ALA A 1 279 ? -21.908 -7.401 6.101 1.00 89.88 279 ALA A O 1
ATOM 2165 N N . GLU A 1 280 ? -21.570 -5.564 7.373 1.00 90.62 280 GLU A N 1
ATOM 2166 C CA . GLU A 1 280 ? -22.515 -5.909 8.445 1.00 90.62 280 GLU A CA 1
ATOM 2167 C C . GLU A 1 280 ? -23.967 -5.875 7.944 1.00 90.62 280 GLU A C 1
ATOM 2169 O O . GLU A 1 280 ? -24.763 -6.762 8.265 1.00 90.62 280 GLU A O 1
ATOM 2174 N N . GLU A 1 281 ? -24.331 -4.850 7.170 1.00 90.19 281 GLU A N 1
ATOM 2175 C CA . GLU A 1 281 ? -25.671 -4.718 6.592 1.00 90.19 281 GLU A CA 1
ATOM 2176 C C . GLU A 1 281 ? -25.979 -5.846 5.604 1.00 90.19 281 GLU A C 1
ATOM 2178 O O . GLU A 1 281 ? -27.053 -6.448 5.668 1.00 90.19 281 GLU A O 1
ATOM 2183 N N . GLU A 1 282 ? -25.024 -6.195 4.742 1.00 88.62 282 GLU A N 1
ATOM 2184 C CA . GLU A 1 282 ? -25.158 -7.304 3.795 1.00 88.62 282 GLU A CA 1
ATOM 2185 C C . GLU A 1 282 ? -25.259 -8.677 4.494 1.00 88.62 282 GLU A C 1
ATOM 2187 O O . GLU A 1 282 ? -26.001 -9.549 4.029 1.00 88.62 282 GLU A O 1
ATOM 2192 N N . GLU A 1 283 ? -24.559 -8.871 5.621 1.00 86.62 283 GLU A N 1
ATOM 2193 C CA . GLU A 1 283 ? -24.686 -10.072 6.464 1.00 86.62 283 GLU A CA 1
ATOM 2194 C C . GLU A 1 283 ? -26.078 -10.139 7.119 1.00 86.62 283 GLU A C 1
ATOM 2196 O O . GLU A 1 283 ? -26.752 -11.170 7.054 1.00 86.62 283 GLU A O 1
ATOM 2201 N N . LYS A 1 284 ? -26.567 -9.020 7.677 1.00 86.12 284 LYS A N 1
ATOM 2202 C CA . LYS A 1 284 ? -27.918 -8.917 8.267 1.00 86.12 284 LYS A CA 1
ATOM 2203 C C . LYS A 1 284 ? -29.029 -9.126 7.240 1.00 86.12 284 LYS A C 1
ATOM 2205 O O . LYS A 1 284 ? -30.067 -9.694 7.577 1.00 86.12 284 LYS A O 1
ATOM 2210 N N . ALA A 1 285 ? -28.818 -8.684 6.002 1.00 87.88 285 ALA A N 1
ATOM 2211 C CA . ALA A 1 285 ? -29.738 -8.898 4.889 1.00 87.88 285 ALA A CA 1
ATOM 2212 C C . ALA A 1 285 ? -29.744 -10.355 4.385 1.00 87.88 285 ALA A C 1
ATOM 2214 O O . ALA A 1 285 ? -30.607 -10.723 3.588 1.00 87.88 285 ALA A O 1
ATOM 2215 N N . GLY A 1 286 ? -28.803 -11.192 4.841 1.00 83.31 286 GLY A N 1
ATOM 2216 C CA . GLY A 1 286 ? -28.662 -12.579 4.400 1.00 83.31 286 GLY A CA 1
ATOM 2217 C C . GLY A 1 286 ? -28.131 -12.720 2.970 1.00 83.31 286 GLY A C 1
ATOM 2218 O O . GLY A 1 286 ? -28.166 -13.817 2.414 1.00 83.31 286 GLY A O 1
ATOM 2219 N N . THR A 1 287 ? -27.633 -11.634 2.370 1.00 78.06 287 THR A N 1
ATOM 2220 C CA . THR A 1 287 ? -27.047 -11.626 1.019 1.00 78.06 287 THR A CA 1
ATOM 2221 C C . THR A 1 287 ? -25.718 -12.380 0.993 1.00 78.06 287 THR A C 1
ATOM 2223 O O . THR A 1 287 ? -25.308 -12.912 -0.039 1.00 78.06 287 THR A O 1
ATOM 2226 N N . THR A 1 288 ? -25.024 -12.444 2.131 1.00 75.38 288 THR A N 1
ATOM 2227 C CA . THR A 1 288 ? -23.716 -13.089 2.252 1.00 75.38 288 THR A CA 1
ATOM 2228 C C .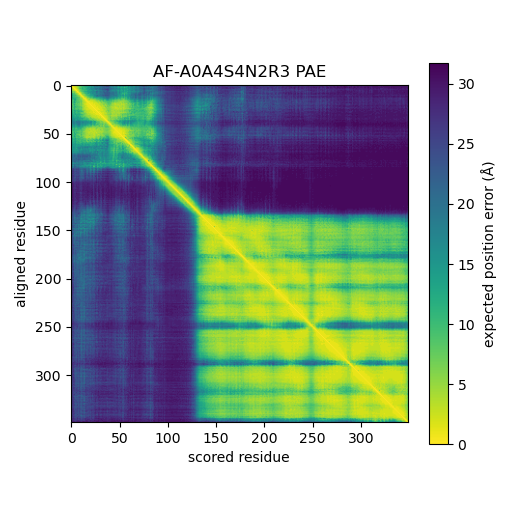 THR A 1 288 ? -23.605 -13.759 3.618 1.00 75.38 288 THR A C 1
ATOM 2230 O O . THR A 1 288 ? -23.845 -13.116 4.631 1.00 75.38 288 THR A O 1
ATOM 2233 N N . SER A 1 289 ? -23.237 -15.043 3.665 1.00 69.69 289 SER A N 1
ATOM 2234 C CA . SER A 1 289 ? -23.042 -15.790 4.922 1.00 69.69 289 SER A CA 1
ATOM 2235 C C . SER A 1 289 ? -21.566 -15.874 5.345 1.00 69.69 289 SER A C 1
ATOM 2237 O O . SER A 1 289 ? -21.154 -16.868 5.941 1.00 69.69 289 SER A O 1
ATOM 2239 N N . ASP A 1 290 ? -20.744 -14.909 4.932 1.00 75.50 290 ASP A N 1
ATOM 2240 C CA . ASP A 1 290 ? -19.290 -14.948 5.116 1.00 75.50 290 ASP A CA 1
ATOM 2241 C C . ASP A 1 290 ? -18.857 -14.171 6.368 1.00 75.50 290 ASP A C 1
ATOM 2243 O O . ASP A 1 290 ? -19.341 -13.071 6.626 1.00 75.50 290 ASP A O 1
ATOM 2247 N N . ASP A 1 291 ? -17.849 -14.692 7.072 1.00 83.75 291 ASP A N 1
ATOM 2248 C CA . ASP A 1 291 ? -17.203 -14.112 8.261 1.00 83.75 291 ASP A CA 1
ATOM 2249 C C . ASP A 1 291 ? -16.352 -12.863 7.939 1.00 83.75 291 ASP A C 1
ATOM 2251 O O . ASP A 1 291 ? -15.470 -12.463 8.704 1.00 83.75 291 ASP A O 1
ATOM 2255 N N . ARG A 1 292 ? -16.549 -12.247 6.773 1.00 85.56 292 ARG A N 1
ATOM 2256 C CA . ARG A 1 292 ? -15.768 -11.095 6.304 1.00 85.56 292 ARG A CA 1
ATOM 2257 C C . ARG A 1 292 ? -15.891 -9.893 7.240 1.00 85.56 292 ARG A C 1
ATOM 2259 O O . ARG A 1 292 ? -14.897 -9.211 7.474 1.00 85.56 292 ARG A O 1
ATOM 2266 N N . PHE A 1 293 ? -17.069 -9.678 7.828 1.00 89.62 293 PHE A N 1
ATOM 2267 C CA . PHE A 1 293 ? -17.288 -8.604 8.791 1.00 89.62 293 PHE A CA 1
ATOM 2268 C C . PHE A 1 293 ? -16.533 -8.877 10.098 1.00 89.62 293 PHE A C 1
ATOM 2270 O O . PHE A 1 293 ? -15.717 -8.063 10.526 1.00 89.62 293 PHE A O 1
ATOM 2277 N N . SER A 1 294 ? -16.729 -10.056 10.698 1.00 89.81 294 SER A N 1
ATOM 2278 C CA . SER A 1 294 ? -16.080 -10.422 11.963 1.00 89.81 294 SER A CA 1
ATOM 2279 C C . SER A 1 294 ? -14.550 -10.435 11.850 1.00 89.81 294 SER A C 1
ATOM 2281 O O . SER A 1 294 ? -13.864 -9.844 12.689 1.00 89.81 294 SER A O 1
ATOM 2283 N N . LYS A 1 295 ? -13.998 -11.026 10.782 1.00 90.88 295 LYS A N 1
ATOM 2284 C CA . LYS A 1 295 ? -12.552 -11.016 10.503 1.00 90.88 295 LYS A CA 1
ATOM 2285 C C . LYS A 1 295 ? -12.036 -9.608 10.223 1.00 90.88 295 LYS A C 1
ATOM 2287 O O . LYS A 1 295 ? -10.969 -9.247 10.715 1.00 90.88 295 LYS A O 1
ATOM 2292 N N . GLY A 1 296 ? -12.786 -8.807 9.471 1.00 90.44 296 GLY A N 1
ATOM 2293 C CA . GLY A 1 296 ? -12.431 -7.425 9.168 1.00 90.44 296 GLY A CA 1
ATOM 2294 C C . GLY A 1 296 ? -12.327 -6.556 10.424 1.00 90.44 296 GLY A C 1
ATOM 2295 O O . GLY A 1 296 ? -11.315 -5.883 10.610 1.00 90.44 296 GLY A O 1
ATOM 2296 N N . VAL A 1 297 ? -13.290 -6.665 11.350 1.00 92.44 297 VAL A N 1
ATOM 2297 C CA . VAL A 1 297 ? -13.237 -5.994 12.664 1.00 92.44 297 VAL A CA 1
ATOM 2298 C C . VAL A 1 297 ? -11.983 -6.413 13.438 1.00 92.44 297 VAL A C 1
ATOM 2300 O O . VAL A 1 297 ? -11.248 -5.557 13.932 1.00 92.44 297 VAL A O 1
ATOM 2303 N N . GLN A 1 298 ? -11.686 -7.717 13.511 1.00 92.06 298 GLN A N 1
ATOM 2304 C CA . GLN A 1 298 ? -10.479 -8.208 14.189 1.00 92.06 298 GLN A CA 1
ATOM 2305 C C . GLN A 1 298 ? -9.199 -7.645 13.559 1.00 92.06 298 GLN A C 1
ATOM 2307 O O . GLN A 1 298 ? -8.293 -7.211 14.277 1.00 92.06 298 GLN A O 1
ATOM 2312 N N . HIS A 1 299 ? -9.104 -7.646 12.227 1.00 92.69 299 HIS A N 1
ATOM 2313 C CA . HIS A 1 299 ? -7.942 -7.134 11.508 1.00 92.69 299 HIS A CA 1
ATOM 2314 C C . HIS A 1 299 ? -7.761 -5.628 11.711 1.00 92.69 299 HIS A C 1
ATOM 2316 O O . HIS A 1 299 ? -6.655 -5.215 12.067 1.00 92.69 299 HIS A O 1
ATOM 2322 N N . LEU A 1 300 ? -8.829 -4.834 11.600 1.00 93.88 300 LEU A N 1
ATOM 2323 C CA . LEU A 1 300 ? -8.782 -3.389 11.819 1.00 93.88 300 LEU A CA 1
ATOM 2324 C C . LEU A 1 300 ? -8.372 -3.052 13.260 1.00 93.88 300 LEU A C 1
ATOM 2326 O O . LEU A 1 300 ? -7.464 -2.249 13.478 1.00 93.88 300 LEU A O 1
ATOM 2330 N N . CYS A 1 301 ? -8.962 -3.717 14.260 1.00 93.62 301 CYS A N 1
ATOM 2331 C CA . CYS A 1 301 ? -8.611 -3.493 15.664 1.00 93.62 301 CYS A CA 1
ATOM 2332 C C . CYS A 1 301 ? -7.160 -3.896 15.980 1.00 93.62 301 CYS A C 1
ATOM 2334 O O . CYS A 1 301 ? -6.479 -3.212 16.749 1.00 93.62 301 CYS A O 1
ATOM 2336 N N . ARG A 1 302 ? -6.645 -4.986 15.391 1.00 93.19 302 ARG A N 1
ATOM 2337 C CA . ARG A 1 302 ? -5.233 -5.393 15.546 1.00 93.19 302 ARG A CA 1
ATOM 2338 C C . ARG A 1 302 ? -4.277 -4.432 14.841 1.00 93.19 302 ARG A C 1
ATOM 2340 O O . ARG A 1 302 ? -3.219 -4.116 15.394 1.00 93.19 302 ARG A O 1
ATOM 2347 N N . PHE A 1 303 ? -4.646 -3.960 13.653 1.00 93.81 303 PHE A N 1
ATOM 2348 C CA . PHE A 1 303 ? -3.885 -2.965 12.906 1.00 93.81 303 PHE A CA 1
ATOM 2349 C C . PHE A 1 303 ? -3.774 -1.664 13.704 1.00 93.81 303 PHE A C 1
ATOM 2351 O O . PHE A 1 303 ? -2.664 -1.224 13.997 1.00 93.81 303 PHE A O 1
ATOM 2358 N N . TYR A 1 304 ? -4.895 -1.121 14.179 1.00 93.50 304 TYR A N 1
ATOM 2359 C CA . TYR A 1 304 ? -4.907 0.119 14.949 1.00 93.50 304 TYR A CA 1
ATOM 2360 C C . TYR A 1 304 ? -4.141 -0.003 16.276 1.00 93.50 304 TYR A C 1
ATOM 2362 O O . TYR A 1 304 ? -3.330 0.857 16.611 1.00 93.50 304 TYR A O 1
ATOM 2370 N N . ASN A 1 305 ? -4.292 -1.119 17.001 1.00 91.88 305 ASN A N 1
ATOM 2371 C CA . ASN A 1 305 ? -3.458 -1.400 18.179 1.00 91.88 305 ASN A CA 1
ATOM 2372 C C . ASN A 1 305 ? -1.957 -1.407 17.849 1.00 91.88 305 ASN A C 1
ATOM 2374 O O . ASN A 1 305 ? -1.135 -1.000 18.669 1.00 91.88 305 ASN A O 1
ATOM 2378 N N . SER A 1 306 ? -1.583 -1.884 16.660 1.00 92.38 306 SER A N 1
ATOM 2379 C CA . SER A 1 306 ? -0.191 -1.855 16.210 1.00 92.38 306 SER A CA 1
ATOM 2380 C C . SER A 1 306 ? 0.281 -0.423 15.949 1.00 92.38 306 SER A C 1
ATOM 2382 O O . SER A 1 306 ? 1.418 -0.109 16.287 1.00 92.38 306 SER A O 1
ATOM 2384 N N . LEU A 1 307 ? -0.580 0.458 15.431 1.00 91.25 307 LEU A N 1
ATOM 2385 C CA . LEU A 1 307 ? -0.265 1.881 15.258 1.00 91.25 307 LEU A CA 1
ATOM 2386 C C . LEU A 1 307 ? -0.039 2.596 16.596 1.00 91.25 307 LEU A C 1
ATOM 2388 O O . LEU A 1 307 ? 0.926 3.350 16.715 1.00 91.25 307 LEU A O 1
ATOM 2392 N N . ILE A 1 308 ? -0.862 2.303 17.612 1.00 90.62 308 ILE A N 1
ATOM 2393 C CA . ILE A 1 308 ? -0.669 2.820 18.979 1.00 90.62 308 ILE A CA 1
ATOM 2394 C C . ILE A 1 308 ? 0.679 2.348 19.539 1.00 90.62 308 ILE A C 1
ATOM 2396 O O . ILE A 1 308 ? 1.462 3.146 20.044 1.00 90.62 308 ILE A O 1
ATOM 2400 N N . LYS A 1 309 ? 0.992 1.049 19.417 1.00 90.25 309 LYS A N 1
ATOM 2401 C CA . LYS A 1 309 ? 2.260 0.476 19.916 1.00 90.25 309 LYS A CA 1
ATOM 2402 C C . LYS A 1 309 ? 3.501 1.069 19.252 1.00 90.25 309 LYS A C 1
ATOM 2404 O O . LYS A 1 309 ? 4.572 1.048 19.848 1.00 90.25 309 LYS A O 1
ATOM 2409 N N . LEU A 1 310 ? 3.367 1.541 18.017 1.00 88.50 310 LEU A N 1
ATOM 2410 C CA . LEU A 1 310 ? 4.440 2.182 17.261 1.00 88.50 310 LEU A CA 1
ATOM 2411 C C . LEU A 1 310 ? 4.492 3.699 17.481 1.00 88.50 310 LEU A C 1
ATOM 2413 O O . LEU A 1 310 ? 5.295 4.365 16.834 1.00 88.50 310 LEU A O 1
ATOM 2417 N N . SER A 1 311 ? 3.637 4.243 18.353 1.00 87.06 311 SER A N 1
ATOM 2418 C CA . SER A 1 311 ? 3.481 5.683 18.583 1.00 87.06 311 SER A CA 1
ATOM 2419 C C . SER A 1 311 ? 3.170 6.474 17.302 1.00 87.06 311 SER A C 1
ATOM 2421 O O . SER A 1 311 ? 3.475 7.662 17.206 1.00 87.06 311 SER A O 1
ATOM 2423 N N . ILE A 1 312 ? 2.561 5.814 16.308 1.00 87.25 312 ILE A N 1
ATOM 2424 C CA . ILE A 1 312 ? 2.075 6.451 15.074 1.00 87.25 312 ILE A CA 1
ATOM 2425 C C . ILE A 1 312 ? 0.735 7.130 15.344 1.00 87.25 312 ILE A C 1
ATOM 2427 O O . ILE A 1 312 ? 0.441 8.152 14.745 1.00 87.25 312 ILE A O 1
ATOM 2431 N N . VAL A 1 313 ? -0.075 6.579 16.244 1.00 88.56 313 VAL A N 1
ATOM 2432 C CA . VAL A 1 313 ? -1.341 7.181 16.661 1.00 88.56 313 VAL A CA 1
ATOM 2433 C C . VAL A 1 313 ? -1.299 7.414 18.159 1.00 88.56 313 VAL A C 1
ATOM 2435 O O . VAL A 1 313 ? -0.957 6.501 18.914 1.00 88.56 313 VAL A O 1
ATOM 2438 N N . ASP A 1 314 ? -1.643 8.629 18.576 1.00 86.50 314 ASP A N 1
ATOM 2439 C CA . ASP A 1 314 ? -1.744 8.974 19.987 1.00 86.50 314 ASP A CA 1
ATOM 2440 C C . ASP A 1 314 ? -3.155 8.639 20.506 1.00 86.50 314 ASP A C 1
ATOM 2442 O O . ASP A 1 314 ? -4.132 9.236 20.047 1.00 86.50 314 ASP A O 1
ATOM 2446 N N . PRO A 1 315 ? -3.304 7.694 21.455 1.00 85.50 315 PRO A N 1
ATOM 2447 C CA . PRO A 1 315 ? -4.605 7.368 22.034 1.00 85.50 315 PRO A CA 1
ATOM 2448 C C . PRO A 1 315 ? -5.219 8.522 22.844 1.00 85.50 315 PRO A C 1
ATOM 2450 O O . PRO A 1 315 ? -6.432 8.515 23.046 1.00 85.50 315 PRO A O 1
ATOM 2453 N N . ALA A 1 316 ? -4.421 9.500 23.290 1.00 85.00 316 ALA A N 1
ATOM 2454 C CA . ALA A 1 316 ? -4.909 10.688 23.991 1.00 85.00 316 ALA A CA 1
ATOM 2455 C C . ALA A 1 316 ? -5.420 11.781 23.031 1.00 85.00 316 ALA A C 1
ATOM 2457 O O . ALA A 1 316 ? -6.143 12.685 23.449 1.00 85.00 316 ALA A O 1
ATOM 2458 N N . SER A 1 317 ? -5.060 11.708 21.745 1.00 85.94 317 SER A N 1
ATOM 2459 C CA . SER A 1 317 ? -5.498 12.665 20.728 1.00 85.94 317 SER A CA 1
ATOM 2460 C C . SER A 1 317 ? -6.922 12.352 20.277 1.00 85.94 317 SER A C 1
ATOM 2462 O O . SER A 1 317 ? -7.187 11.313 19.667 1.00 85.94 317 SER A O 1
ATOM 2464 N N . ASP A 1 318 ? -7.858 13.266 20.534 1.00 82.06 318 ASP A N 1
ATOM 2465 C CA . ASP A 1 318 ? -9.248 13.133 20.083 1.00 82.06 318 ASP A CA 1
ATOM 2466 C C . ASP A 1 318 ? -9.365 13.113 18.554 1.00 82.06 318 ASP A C 1
ATOM 2468 O O . ASP A 1 318 ? -10.219 12.399 18.024 1.00 82.06 318 ASP A O 1
ATOM 2472 N N . ALA A 1 319 ? -8.506 13.857 17.852 1.00 81.69 319 ALA A N 1
ATOM 2473 C CA . ALA A 1 319 ? -8.515 13.921 16.393 1.00 81.69 319 ALA A CA 1
ATOM 2474 C C . ALA A 1 319 ? -8.208 12.555 15.763 1.00 81.69 319 ALA A C 1
ATOM 2476 O O . ALA A 1 319 ? -8.870 12.165 14.806 1.00 81.69 319 ALA A O 1
ATOM 2477 N N . ASP A 1 320 ? -7.270 11.806 16.350 1.00 79.75 320 ASP A N 1
ATOM 2478 C CA . ASP A 1 320 ? -6.844 10.518 15.804 1.00 79.75 320 ASP A CA 1
ATOM 2479 C C . ASP A 1 320 ? -7.716 9.357 16.318 1.00 79.75 320 ASP A C 1
ATOM 2481 O O . ASP A 1 320 ? -7.939 8.384 15.604 1.00 79.75 320 ASP A O 1
ATOM 2485 N N . SER A 1 321 ? -8.225 9.443 17.558 1.00 86.19 321 SER A N 1
ATOM 2486 C CA . SER A 1 321 ? -8.830 8.302 18.271 1.00 86.19 321 SER A CA 1
ATOM 2487 C C . SER A 1 321 ? -10.355 8.232 18.278 1.00 86.19 321 SER A C 1
ATOM 2489 O O . SER A 1 321 ? -10.905 7.165 18.566 1.00 86.19 321 SER A O 1
ATOM 2491 N N . THR A 1 322 ? -11.063 9.331 17.995 1.00 90.25 322 THR A N 1
ATOM 2492 C CA . THR A 1 322 ? -12.520 9.404 18.220 1.00 90.25 322 THR A CA 1
ATOM 2493 C C . THR A 1 322 ? -13.303 8.416 17.357 1.00 90.25 322 THR A C 1
ATOM 2495 O O . THR A 1 322 ? -14.178 7.712 17.869 1.00 90.25 322 THR A O 1
ATOM 2498 N N . GLU A 1 323 ? -12.971 8.320 16.071 1.00 90.25 323 GLU A N 1
ATOM 2499 C CA . GLU A 1 323 ? -13.669 7.429 15.143 1.00 90.25 323 GLU A CA 1
ATOM 2500 C C . GLU A 1 323 ? -13.472 5.957 15.531 1.00 90.25 323 GLU A C 1
ATOM 2502 O O . GLU A 1 323 ? -14.437 5.203 15.692 1.00 90.25 323 GLU A O 1
ATOM 2507 N N . MET A 1 324 ? -12.222 5.571 15.806 1.00 91.88 324 MET A N 1
ATOM 2508 C CA . MET A 1 324 ? -11.893 4.205 16.199 1.00 91.88 324 MET A CA 1
ATOM 2509 C C . MET A 1 324 ? -12.457 3.836 17.577 1.00 91.88 324 MET A C 1
ATOM 2511 O O . MET A 1 324 ? -12.838 2.684 17.804 1.00 91.88 324 MET A O 1
ATOM 2515 N N . MET A 1 325 ? -12.557 4.797 18.500 1.00 91.19 325 MET A N 1
ATOM 2516 C CA . MET A 1 325 ? -13.188 4.596 19.806 1.00 91.19 325 MET A CA 1
ATOM 2517 C C . MET A 1 325 ? -14.684 4.301 19.658 1.00 91.19 325 MET A C 1
ATOM 2519 O O . MET A 1 325 ? -15.176 3.340 20.255 1.00 91.19 325 MET A O 1
ATOM 2523 N N . HIS A 1 326 ? -15.399 5.082 18.840 1.00 92.44 326 HIS A N 1
ATOM 2524 C CA . HIS A 1 326 ? -16.817 4.852 18.564 1.00 92.44 326 HIS A CA 1
ATOM 2525 C C . HIS A 1 326 ? -17.043 3.496 17.881 1.00 92.44 326 HIS A C 1
ATOM 2527 O O . HIS A 1 326 ? -17.883 2.706 18.325 1.00 92.44 326 HIS A O 1
ATOM 2533 N N . PHE A 1 327 ? -16.239 3.185 16.861 1.00 93.12 327 PHE A N 1
ATOM 2534 C CA . PHE A 1 327 ? -16.282 1.899 16.167 1.00 93.12 327 PHE A CA 1
ATOM 2535 C C . PHE A 1 327 ? -16.050 0.715 17.118 1.00 93.12 327 PHE A C 1
ATOM 2537 O O . PHE A 1 327 ? -16.816 -0.252 17.118 1.00 93.12 327 PHE A O 1
ATOM 2544 N N . SER A 1 328 ? -15.028 0.808 17.974 1.00 92.44 328 SER A N 1
ATOM 2545 C CA . SER A 1 328 ? -14.673 -0.246 18.932 1.00 92.44 328 SER A CA 1
ATOM 2546 C C . SER A 1 328 ? -15.751 -0.450 20.001 1.00 92.44 328 SER A C 1
ATOM 2548 O O . SER A 1 328 ? -16.014 -1.585 20.398 1.00 92.44 328 SER A O 1
ATOM 2550 N N . LEU A 1 329 ? -16.419 0.625 20.436 1.00 92.88 329 LEU A N 1
ATOM 2551 C CA . LEU A 1 329 ? -17.538 0.552 21.379 1.00 92.88 329 LEU A CA 1
ATOM 2552 C C . LEU A 1 329 ? -18.760 -0.142 20.756 1.00 92.88 329 LEU A C 1
ATOM 2554 O O . LEU A 1 329 ? -19.312 -1.069 21.359 1.00 92.88 329 LEU A O 1
ATOM 2558 N N . ARG A 1 330 ? -19.145 0.259 19.534 1.00 93.50 330 ARG A N 1
ATOM 2559 C CA . ARG A 1 330 ? -20.250 -0.357 18.774 1.00 93.50 330 ARG A CA 1
ATOM 2560 C C . ARG A 1 330 ? -20.008 -1.850 18.542 1.00 93.50 330 ARG A C 1
ATOM 2562 O O . ARG A 1 330 ? -20.937 -2.648 18.633 1.00 93.50 330 ARG A O 1
ATOM 2569 N N . ASN A 1 331 ? -18.755 -2.231 18.307 1.00 92.00 331 ASN A N 1
ATOM 2570 C CA . ASN A 1 331 ? -18.340 -3.605 18.031 1.00 92.00 331 ASN A CA 1
ATOM 2571 C C . ASN A 1 331 ? -17.759 -4.348 19.247 1.00 92.00 331 ASN A C 1
ATOM 2573 O O . ASN A 1 331 ? -17.127 -5.389 19.087 1.00 92.00 331 ASN A O 1
ATOM 2577 N N . SER A 1 332 ? -18.031 -3.884 20.470 1.00 92.06 332 SER A N 1
ATOM 2578 C CA . SER A 1 332 ? -17.496 -4.446 21.727 1.00 92.06 332 SER A CA 1
ATOM 2579 C C . SER A 1 332 ? -17.829 -5.923 21.995 1.00 92.06 332 SER A C 1
ATOM 2581 O O . SER A 1 332 ? -17.219 -6.539 22.868 1.00 92.06 332 SER A O 1
ATOM 2583 N N . ARG A 1 333 ? -18.752 -6.520 21.226 1.00 90.44 333 ARG A N 1
ATOM 2584 C CA . ARG A 1 333 ? -18.985 -7.976 21.197 1.00 90.44 333 ARG A CA 1
ATOM 2585 C C . ARG A 1 333 ? -17.753 -8.779 20.758 1.00 90.44 333 ARG A C 1
ATOM 2587 O O . ARG A 1 333 ? -17.652 -9.950 21.107 1.00 90.44 333 ARG A O 1
ATOM 2594 N N . PHE A 1 334 ? -16.840 -8.168 20.003 1.00 92.19 334 PHE A N 1
ATOM 2595 C CA . PHE A 1 334 ? -15.574 -8.777 19.602 1.00 92.19 334 PHE A CA 1
ATOM 2596 C C . PHE A 1 334 ? -14.483 -8.468 20.631 1.00 92.19 334 PHE A C 1
ATOM 2598 O O . PHE A 1 334 ? -14.355 -7.335 21.103 1.00 92.19 334 PHE A O 1
ATOM 2605 N N . GLU A 1 335 ? -13.672 -9.473 20.963 1.00 92.06 335 GLU A N 1
ATOM 2606 C CA . GLU A 1 335 ? -12.636 -9.368 21.995 1.00 92.06 335 GLU A CA 1
ATOM 2607 C C . GLU A 1 335 ? -11.609 -8.273 21.669 1.00 92.06 335 GLU A C 1
ATOM 2609 O O . GLU A 1 335 ? -11.302 -7.437 22.521 1.00 92.06 335 GLU A O 1
ATOM 2614 N N . GLU A 1 336 ? -11.140 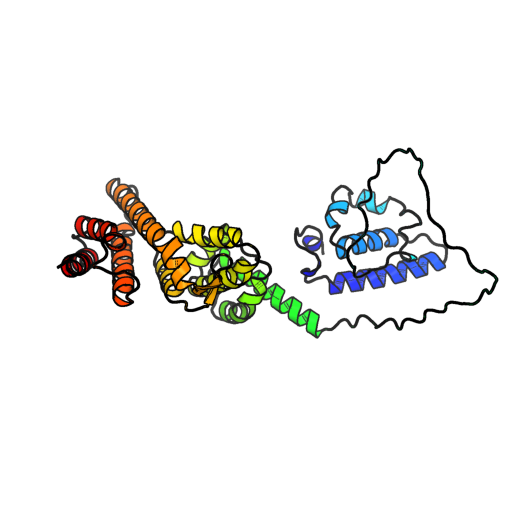-8.211 20.421 1.00 91.62 336 GLU A N 1
ATOM 2615 C CA . GLU A 1 336 ? -10.168 -7.219 19.960 1.00 91.62 336 GLU A CA 1
ATOM 2616 C C . GLU A 1 336 ? -10.714 -5.789 19.991 1.00 91.62 336 GLU A C 1
ATOM 2618 O O . GLU A 1 336 ? -9.971 -4.859 20.313 1.00 91.62 336 GLU A O 1
ATOM 2623 N N . ALA A 1 337 ? -12.003 -5.611 19.691 1.00 92.06 337 ALA A N 1
ATOM 2624 C CA . ALA A 1 337 ? -12.665 -4.312 19.742 1.00 92.06 337 ALA A CA 1
ATOM 2625 C C . ALA A 1 337 ? -12.830 -3.839 21.192 1.00 92.06 337 ALA A C 1
ATOM 2627 O O . ALA A 1 337 ? -12.499 -2.701 21.516 1.00 92.06 337 ALA A O 1
ATOM 2628 N N . ASN A 1 338 ? -13.245 -4.727 22.098 1.00 92.62 338 ASN A N 1
ATOM 2629 C CA . ASN A 1 338 ? -13.326 -4.423 23.526 1.00 92.62 338 ASN A CA 1
ATOM 2630 C C . ASN A 1 338 ? -11.944 -4.099 24.123 1.00 92.62 338 ASN A C 1
ATOM 2632 O O . ASN A 1 338 ? -11.796 -3.138 24.880 1.00 92.62 338 ASN A O 1
ATOM 2636 N N . ALA A 1 339 ? -10.914 -4.867 23.756 1.00 91.94 339 ALA A N 1
ATOM 2637 C CA . ALA A 1 339 ? -9.541 -4.612 24.183 1.00 91.94 339 ALA A CA 1
ATOM 2638 C C . ALA A 1 339 ? -9.041 -3.244 23.692 1.00 91.94 339 ALA A C 1
ATOM 2640 O O . ALA A 1 339 ? -8.507 -2.473 24.489 1.00 91.94 339 ALA A O 1
ATOM 2641 N N . LEU A 1 340 ? -9.263 -2.917 22.413 1.00 91.19 340 LEU A N 1
ATOM 2642 C CA . LEU A 1 340 ? -8.886 -1.622 21.848 1.00 91.19 340 LEU A CA 1
ATOM 2643 C C . LEU A 1 340 ? -9.644 -0.464 22.506 1.00 91.19 340 LEU A C 1
ATOM 2645 O O . LEU A 1 340 ? -9.027 0.532 22.874 1.00 91.19 340 LEU A O 1
ATOM 2649 N N . TYR A 1 341 ? -10.956 -0.605 22.717 1.00 92.50 341 TYR A N 1
ATOM 2650 C CA . TYR A 1 341 ? -11.756 0.415 23.393 1.00 92.50 341 TYR A CA 1
ATOM 2651 C C . TYR A 1 341 ? -11.209 0.730 24.788 1.00 92.50 341 TYR A C 1
ATOM 2653 O O . TYR A 1 341 ? -11.090 1.897 25.144 1.00 92.50 341 TYR A O 1
ATOM 2661 N N . ARG A 1 342 ? -10.812 -0.286 25.566 1.00 90.69 342 ARG A N 1
ATOM 2662 C CA . ARG A 1 342 ? -10.203 -0.068 26.889 1.00 90.69 342 ARG A CA 1
ATOM 2663 C C . ARG A 1 342 ? -8.895 0.708 26.801 1.00 90.69 342 ARG A C 1
ATOM 2665 O O . ARG A 1 342 ? -8.691 1.597 27.616 1.00 90.69 342 ARG A O 1
ATOM 2672 N N . VAL A 1 343 ? -8.038 0.399 25.827 1.00 89.88 343 VAL A N 1
ATOM 2673 C CA . VAL A 1 343 ? -6.774 1.125 25.613 1.00 89.88 343 VAL A CA 1
ATOM 2674 C C . VAL A 1 343 ? -7.042 2.591 25.267 1.00 89.88 343 VAL A C 1
ATOM 2676 O O . VAL A 1 343 ? -6.430 3.475 25.857 1.00 89.88 343 VAL A O 1
ATOM 2679 N N . LEU A 1 344 ? -7.991 2.854 24.364 1.00 88.25 344 LEU A N 1
ATOM 2680 C CA . LEU A 1 344 ? -8.369 4.213 23.967 1.00 88.25 344 LEU A CA 1
ATOM 2681 C C . LEU A 1 344 ? -9.029 4.990 25.111 1.00 88.25 344 LEU A C 1
ATOM 2683 O O . LEU A 1 344 ? -8.694 6.145 25.348 1.00 88.25 344 LEU A O 1
ATOM 2687 N N . ALA A 1 345 ? -9.923 4.346 25.861 1.00 86.19 345 ALA A N 1
ATOM 2688 C CA . ALA A 1 345 ? -10.576 4.953 27.011 1.00 86.19 345 ALA A CA 1
ATOM 2689 C C . ALA A 1 345 ? -9.574 5.262 28.133 1.00 86.19 345 ALA A C 1
ATOM 2691 O O . ALA A 1 345 ? -9.648 6.333 28.722 1.00 86.19 345 ALA A O 1
ATOM 2692 N N . MET A 1 346 ? -8.620 4.364 28.407 1.00 81.50 346 MET A N 1
ATOM 2693 C CA . MET A 1 346 ? -7.551 4.597 29.387 1.00 81.50 346 MET A CA 1
ATOM 2694 C C . MET A 1 346 ? -6.576 5.694 28.949 1.00 81.50 346 MET A C 1
ATOM 2696 O O . MET A 1 346 ? -6.045 6.378 29.807 1.00 81.50 346 MET A O 1
ATOM 2700 N N . GLY A 1 347 ? -6.346 5.882 27.645 1.00 72.31 347 GLY A N 1
ATOM 2701 C CA . GLY A 1 347 ? -5.459 6.932 27.131 1.00 72.31 347 GLY A CA 1
ATOM 2702 C C . GLY A 1 347 ? -5.978 8.361 27.329 1.00 72.31 347 GLY A C 1
ATOM 2703 O O . GLY A 1 347 ? -5.199 9.301 27.216 1.00 72.31 347 GLY A O 1
ATOM 2704 N N . ARG A 1 348 ? -7.271 8.535 27.636 1.00 62.78 348 ARG A N 1
ATOM 2705 C CA . ARG A 1 348 ? -7.897 9.848 27.876 1.00 62.78 348 ARG A CA 1
ATOM 2706 C C . ARG A 1 348 ? -7.913 10.290 29.347 1.00 62.78 348 ARG A C 1
ATOM 2708 O O . ARG A 1 348 ? -8.290 11.432 29.606 1.00 62.78 348 ARG A O 1
ATOM 2715 N N . PHE A 1 349 ? -7.560 9.414 30.290 1.00 50.31 349 PHE A N 1
ATOM 2716 C CA . PHE A 1 349 ? -7.589 9.680 31.737 1.00 50.31 349 PHE A CA 1
ATOM 2717 C C . PHE A 1 349 ? -6.193 9.614 32.354 1.00 50.31 349 PHE A C 1
ATOM 2719 O O . PHE A 1 349 ? -5.956 10.380 33.314 1.00 50.31 349 PHE A O 1
#

Sequence (349 aa):
MLYSLYAPHPIAINPFKSVLVAMFTREKNNATQTAEAGGVSESEQLVWVLWKILRGDGSDIGPFTPTHLARSSVPPRLRASNLALEEEPANRPKFDPFGDTISPDSQNGNGERNGSNGASHGESQYPGEPFEVNAERDRENAYTSEGMALLLTARDRVLNLSEMRALNPLITQLTNPPMITSDDLAAIIANNPTLAHPVIAALITSNWDRDPISVLQYLDVLKHIPPTLPSYDVLGRLLRDPTRIRDINTAGVTTIADLVRIEVLGWFIHESISWLDNAEEEEKAGTTSDDRFSKGVQHLCRFYNSLIKLSIVDPASDADSTEMMHFSLRNSRFEEANALYRVLAMGRF

Radius of gyration: 31.09 Å; Cα contacts (8 Å, |Δi|>4): 303; chains: 1; bounding box: 69×65×94 Å

pLDDT: mean 72.86, std 20.57, range [25.81, 94.12]

Solvent-accessible surface area (backbone atoms only — not comparable to full-atom values): 20640 Å² total; per-residue (Å²): 110,73,69,74,64,70,53,97,61,67,44,92,75,44,89,54,44,67,60,50,49,52,48,34,54,52,42,28,51,53,27,41,55,35,42,75,71,73,45,87,44,83,48,38,54,56,34,48,52,43,51,34,39,74,69,55,52,42,73,79,49,71,89,55,52,75,73,54,54,77,68,56,81,76,57,86,80,67,38,52,86,65,68,71,90,74,82,81,80,96,82,76,82,83,87,68,98,79,79,78,85,85,88,86,91,85,89,88,81,88,82,91,82,87,86,84,88,81,93,77,87,83,80,79,82,68,83,76,74,74,83,70,82,47,67,64,59,55,49,52,48,48,52,51,52,50,39,50,53,50,55,60,47,26,41,81,37,67,69,52,74,67,57,49,63,64,32,60,85,41,42,63,59,56,30,60,67,70,75,73,53,55,77,47,48,60,39,20,27,71,47,31,32,84,55,34,43,62,45,52,54,31,40,41,67,63,31,46,89,78,39,52,68,62,38,50,48,50,46,52,45,62,27,71,54,68,72,41,74,43,47,53,51,31,51,58,48,43,56,65,33,76,57,76,40,77,39,88,88,74,76,42,82,44,30,48,15,56,52,41,50,72,71,25,47,63,50,27,52,52,45,37,49,55,51,40,52,52,43,47,51,39,42,74,69,65,79,42,96,66,67,60,37,64,52,34,52,45,51,52,32,53,51,51,52,49,34,42,75,67,67,74,39,55,50,60,37,63,89,74,29,49,66,58,39,54,52,16,57,79,42,40,90,38,70,50,22,37,53,46,28,50,54,38,58,56,43,68,110

Foldseek 3Di:
DVVLLPDLDACVLPLCLLVLVVVLVVLLVVQVVCVVVVHHDLSLLVNLQSLCSNRRVSVVCVVADPVRSSPDRDPPCSGSVNRDPDPDDDDDDDDDPDDDDDDDDDDDDDDDDDDDDDDDDPPVPDPPPPPPPPVVVSVVSVLLVLLLVLLLVLLVAADDPVNVVSNLVCLLVCVVVHPDALVSLLSNLVHPLVNSQSNLQSNCQNCCVPPVPRNLSNLVSLLQRELDPSSLSSLVVQLVFQDWDQDPPPSDTDGSNRVCLVRHDVSNLVNLLVNLVVVVVCCVVVVDVDCCNVVSLLSSLVSVVVCVVVVVAQLLDCVRNVVLLVSLVVVVVRPSSVVSNVVSVVSND

Organism: NCBI:txid2447956

Secondary structure (DSSP, 8-state):
--GGGS--S-GGG-TTHHHHHHHHHHHHHHHHHHHHTT---TTHHHHHHHHHHHTT-GGGGTTS-HHHHTTSPPPGGGSGGG---PPP-S------TT------------------------------------HHHHHHHHHHHHHHHHHHHHHHSPPPHHHHHHHGGGHHHHTTTT-S-HHHHHHHHHH-HHHHHHHHHHHHHHHTTT-HHHHHHHHHHHHSS-S-HHHHHHHHHHTT---EEE-TTT--EEEHHHHHIIIIIHHHHHHHHHHHHHHHHHHHTTS---THHHHHHHHHHHHHHHHHHTTSS-TT-HHHHHHHHHHHHHTTTSHHHHHHHHHHHHHT-